Protein AF-A0A257PTZ0-F1 (afdb_monomer)

Radius of gyration: 20.2 Å; Cα contacts (8 Å, |Δi|>4): 414; chains: 1; bounding box: 53×40×57 Å

Mean predicted aligned error: 13.13 Å

Structure (mmCIF, N/CA/C/O backbone):
data_AF-A0A257PTZ0-F1
#
_entry.id   AF-A0A257PTZ0-F1
#
loop_
_atom_site.group_PDB
_atom_site.id
_atom_site.type_symbol
_atom_site.label_atom_id
_atom_site.label_alt_id
_atom_site.label_comp_id
_atom_site.label_asym_id
_atom_site.label_entity_id
_atom_site.label_seq_id
_atom_site.pdbx_PDB_ins_code
_atom_site.Cartn_x
_atom_site.Cartn_y
_atom_site.Cartn_z
_atom_site.occupancy
_atom_site.B_iso_or_equiv
_atom_site.auth_seq_id
_atom_site.auth_comp_id
_atom_site.auth_asym_id
_atom_site.auth_atom_id
_atom_site.pdbx_PDB_model_num
ATOM 1 N N . GLY A 1 1 ? 3.080 -4.244 -24.353 1.00 56.38 1 GLY A N 1
ATOM 2 C CA . GLY A 1 1 ? 2.871 -5.698 -24.355 1.00 56.38 1 GLY A CA 1
ATOM 3 C C . GLY A 1 1 ? 3.470 -6.258 -23.089 1.00 56.38 1 GLY A C 1
ATOM 4 O O . GLY A 1 1 ? 4.235 -5.559 -22.439 1.00 56.38 1 GLY A O 1
ATOM 5 N N . ILE A 1 2 ? 3.108 -7.482 -22.739 1.00 71.19 2 ILE A N 1
ATOM 6 C CA . ILE A 1 2 ? 3.346 -8.141 -21.440 1.00 71.19 2 ILE A CA 1
ATOM 7 C C . ILE A 1 2 ? 4.807 -8.573 -21.170 1.00 71.19 2 ILE A C 1
ATOM 9 O O . ILE A 1 2 ? 5.080 -9.379 -20.286 1.00 71.19 2 ILE A O 1
ATOM 13 N N . GLY A 1 3 ? 5.770 -7.994 -21.896 1.00 74.75 3 GLY A N 1
ATOM 14 C CA . GLY A 1 3 ? 7.202 -8.112 -21.617 1.00 74.75 3 GLY A CA 1
ATOM 15 C C . GLY A 1 3 ? 7.722 -9.553 -21.583 1.00 74.75 3 GLY A C 1
ATOM 16 O O . GLY A 1 3 ? 7.492 -10.320 -22.513 1.00 74.75 3 GLY A O 1
ATOM 17 N N . LYS A 1 4 ? 8.467 -9.885 -20.519 1.00 79.88 4 LYS A N 1
ATOM 18 C CA . LYS A 1 4 ? 9.155 -11.175 -20.318 1.00 79.88 4 LYS A CA 1
ATOM 19 C C . LYS A 1 4 ? 8.322 -12.228 -19.575 1.00 79.88 4 LYS A C 1
ATOM 21 O O . LYS A 1 4 ? 8.867 -13.270 -19.229 1.00 79.88 4 LYS A O 1
ATOM 26 N N . TYR A 1 5 ? 7.050 -11.960 -19.289 1.00 85.06 5 TYR A N 1
ATOM 27 C CA . TYR A 1 5 ? 6.219 -12.914 -18.560 1.00 85.06 5 TYR A CA 1
ATOM 28 C C . TYR A 1 5 ? 6.043 -14.222 -19.354 1.00 85.06 5 TYR A C 1
ATOM 30 O O . TYR A 1 5 ? 5.733 -14.203 -20.555 1.00 85.06 5 TYR A O 1
ATOM 38 N N . SER A 1 6 ? 6.226 -15.357 -18.677 1.00 89.81 6 SER A N 1
ATOM 39 C CA . SER A 1 6 ? 5.845 -16.669 -19.202 1.00 89.81 6 SER A CA 1
ATOM 40 C C . SER A 1 6 ? 4.328 -16.858 -19.152 1.00 89.81 6 SER A C 1
ATOM 42 O O . SER A 1 6 ? 3.617 -16.173 -18.415 1.00 89.81 6 SER A O 1
ATOM 44 N N . ASP A 1 7 ? 3.824 -17.810 -19.929 1.00 91.62 7 ASP A N 1
ATOM 45 C CA . ASP A 1 7 ? 2.391 -18.107 -19.987 1.00 91.62 7 ASP A CA 1
ATOM 46 C C . ASP A 1 7 ? 1.881 -18.582 -18.619 1.00 91.62 7 ASP A C 1
ATOM 48 O O . ASP A 1 7 ? 0.844 -18.123 -18.148 1.00 91.62 7 ASP A O 1
ATOM 52 N N . GLN A 1 8 ? 2.673 -19.409 -17.928 1.00 91.31 8 GLN A N 1
ATOM 53 C CA . GLN A 1 8 ? 2.381 -19.860 -16.567 1.00 91.31 8 GLN A CA 1
ATOM 54 C C . GLN A 1 8 ? 2.387 -18.702 -15.559 1.00 91.31 8 GLN A C 1
ATOM 56 O O . GLN A 1 8 ? 1.516 -18.639 -14.697 1.00 91.31 8 GLN A O 1
ATOM 61 N N . GLN A 1 9 ? 3.331 -17.764 -15.680 1.00 89.19 9 GLN A N 1
ATOM 62 C CA . GLN A 1 9 ? 3.385 -16.578 -14.821 1.00 89.19 9 GLN A CA 1
ATOM 63 C C . GLN A 1 9 ? 2.154 -15.683 -15.003 1.00 89.19 9 GLN A C 1
ATOM 65 O O . GLN A 1 9 ? 1.623 -15.167 -14.023 1.00 89.19 9 GLN A O 1
ATOM 70 N N . LEU A 1 10 ? 1.669 -15.520 -16.236 1.00 90.94 10 LEU A N 1
ATOM 71 C CA . LEU A 1 10 ? 0.449 -14.752 -16.513 1.00 90.94 10 LEU A CA 1
ATOM 72 C C . LEU A 1 10 ? -0.793 -15.473 -16.018 1.00 90.94 10 LEU A C 1
ATOM 74 O O . LEU A 1 10 ? -1.647 -14.842 -15.406 1.00 90.94 10 LEU A O 1
ATOM 78 N N . PHE A 1 11 ? -0.878 -16.781 -16.255 1.00 93.69 11 PHE A N 1
ATOM 79 C CA . PHE A 1 11 ? -1.969 -17.602 -15.749 1.00 93.69 11 PHE A CA 1
ATOM 80 C C . PHE A 1 11 ? -2.071 -17.479 -14.225 1.00 93.69 11 PHE A C 1
ATOM 82 O O . PHE A 1 11 ? -3.133 -17.149 -13.697 1.00 93.69 11 PHE A O 1
ATOM 89 N N . GLN A 1 12 ? -0.947 -17.649 -13.522 1.00 89.12 12 GLN A N 1
ATOM 90 C CA . GLN A 1 12 ? -0.893 -17.517 -12.071 1.00 89.12 12 GLN A CA 1
ATOM 91 C C . GLN A 1 12 ? -1.279 -16.102 -11.630 1.00 89.12 12 GLN A C 1
ATOM 93 O O . GLN A 1 12 ? -2.164 -15.957 -10.792 1.00 89.12 12 GLN A O 1
ATOM 98 N N . PHE A 1 13 ? -0.718 -15.064 -12.258 1.00 89.56 13 PHE A N 1
ATOM 99 C CA . PHE A 1 13 ? -1.058 -13.676 -11.949 1.00 89.56 13 PHE A CA 1
ATOM 100 C C . PHE A 1 13 ? -2.556 -13.392 -12.088 1.00 89.56 13 PHE A C 1
ATOM 102 O O . PHE A 1 13 ? -3.143 -12.787 -11.201 1.00 89.56 13 PHE A O 1
ATOM 109 N N . LEU A 1 14 ? -3.195 -13.839 -13.171 1.00 92.44 14 LEU A N 1
ATOM 110 C CA . LEU A 1 14 ? -4.619 -13.591 -13.414 1.00 92.44 14 LEU A CA 1
ATOM 111 C C . LEU A 1 14 ? -5.528 -14.371 -12.450 1.00 92.44 14 LEU A C 1
ATOM 113 O O . LEU A 1 14 ? -6.615 -13.891 -12.133 1.00 92.44 14 LEU A O 1
ATOM 117 N N . LYS A 1 15 ? -5.092 -15.540 -11.960 1.00 89.50 15 LYS A N 1
ATOM 118 C CA . LYS A 1 15 ? -5.843 -16.350 -10.984 1.00 89.50 15 LYS A CA 1
ATOM 119 C C . LYS A 1 15 ? -5.647 -15.889 -9.542 1.00 89.50 15 LYS A C 1
ATOM 121 O O . LYS A 1 15 ? -6.574 -16.013 -8.745 1.00 89.50 15 LYS A O 1
ATOM 126 N N . THR A 1 16 ? -4.457 -15.408 -9.185 1.00 80.19 16 THR A N 1
ATOM 127 C CA . THR A 1 16 ? -4.072 -15.210 -7.775 1.00 80.19 16 THR A CA 1
ATOM 128 C C . THR A 1 16 ? -3.649 -13.789 -7.430 1.00 80.19 16 THR A C 1
ATOM 130 O O . THR A 1 16 ? -3.568 -13.461 -6.252 1.00 80.19 16 THR A O 1
ATOM 133 N N . GLY A 1 17 ? -3.365 -12.946 -8.423 1.00 79.06 17 GLY A N 1
ATOM 134 C CA . GLY A 1 17 ? -2.725 -11.650 -8.210 1.00 79.06 17 GLY A CA 1
ATOM 135 C C . GLY A 1 17 ? -1.208 -11.726 -8.105 1.00 79.06 17 GLY A C 1
ATOM 136 O O . GLY A 1 17 ? -0.564 -10.686 -8.081 1.00 79.06 17 GLY A O 1
ATOM 137 N N . VAL A 1 18 ? -0.605 -12.918 -8.107 1.00 82.31 18 VAL A N 1
ATOM 138 C CA . VAL A 1 18 ? 0.827 -13.093 -7.836 1.00 82.31 18 VAL A CA 1
ATOM 139 C C . VAL A 1 18 ? 1.524 -13.787 -8.995 1.00 82.31 18 VAL A C 1
ATOM 141 O O . VAL A 1 18 ? 1.126 -14.868 -9.419 1.00 82.31 18 VAL A O 1
ATOM 144 N N . SER A 1 19 ? 2.624 -13.197 -9.467 1.00 84.81 19 SER A N 1
ATOM 145 C CA . SER A 1 19 ? 3.553 -13.845 -10.392 1.00 84.81 19 SER A CA 1
ATOM 146 C C . SER A 1 19 ? 4.934 -13.982 -9.748 1.00 84.81 19 SER A C 1
ATOM 148 O O . SER A 1 19 ? 5.623 -12.966 -9.576 1.00 84.81 19 SER A O 1
ATOM 150 N N . PRO A 1 20 ? 5.396 -15.214 -9.462 1.00 74.25 20 PRO A N 1
ATOM 151 C CA . PRO A 1 20 ? 6.708 -15.465 -8.880 1.00 74.25 20 PRO A CA 1
ATOM 152 C C . PRO A 1 20 ? 7.831 -14.760 -9.646 1.00 74.25 20 PRO A C 1
ATOM 154 O O . PRO A 1 20 ? 7.954 -14.894 -10.867 1.00 74.25 20 PRO A O 1
ATOM 157 N N . GLY A 1 21 ? 8.629 -13.980 -8.913 1.00 69.75 21 GLY A N 1
ATOM 158 C CA . GLY A 1 21 ? 9.784 -13.250 -9.442 1.00 69.75 21 GLY A CA 1
ATOM 159 C C . GLY A 1 21 ? 9.464 -12.054 -10.346 1.00 69.75 21 GLY A C 1
ATOM 160 O O . GLY A 1 21 ? 10.401 -11.425 -10.828 1.00 69.75 21 GLY A O 1
ATOM 161 N N . MET A 1 22 ? 8.188 -11.721 -10.576 1.00 74.94 22 MET A N 1
ATOM 162 C CA . MET A 1 22 ? 7.806 -10.647 -11.504 1.00 74.94 22 MET A CA 1
ATOM 163 C C . MET A 1 22 ? 7.063 -9.496 -10.827 1.00 74.94 22 MET A C 1
ATOM 165 O O . MET A 1 22 ? 7.437 -8.337 -11.016 1.00 74.94 22 MET A O 1
ATOM 169 N N . GLY A 1 23 ? 6.006 -9.794 -10.066 1.00 74.75 23 GLY A N 1
ATOM 170 C CA . GLY A 1 23 ? 5.170 -8.762 -9.459 1.00 74.75 23 GLY A CA 1
ATOM 171 C C . GLY A 1 23 ? 3.852 -9.280 -8.896 1.00 74.75 23 GLY A C 1
AT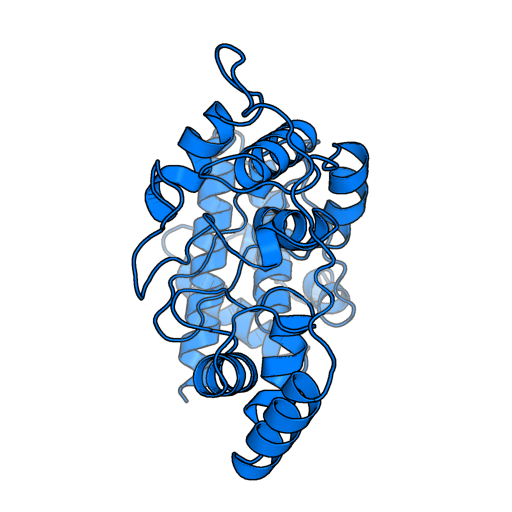OM 172 O O . GLY A 1 23 ? 3.504 -10.452 -9.046 1.00 74.75 23 GLY A O 1
ATOM 173 N N . VAL A 1 24 ? 3.137 -8.365 -8.245 1.00 80.56 24 VAL A N 1
ATOM 174 C CA . VAL A 1 24 ? 1.853 -8.605 -7.583 1.00 80.56 24 VAL A CA 1
ATOM 175 C C . VAL A 1 24 ? 0.831 -7.566 -8.020 1.00 80.56 24 VAL A C 1
ATOM 177 O O . VAL A 1 24 ? 1.190 -6.434 -8.352 1.00 80.56 24 VAL A O 1
ATOM 180 N N . ALA A 1 25 ? -0.438 -7.947 -8.042 1.00 74.44 25 ALA A N 1
ATOM 181 C CA . ALA A 1 25 ? -1.532 -7.046 -8.327 1.00 74.44 25 ALA A CA 1
ATOM 182 C C . ALA A 1 25 ? -1.802 -6.158 -7.110 1.00 74.44 25 ALA A C 1
ATOM 184 O O . ALA A 1 25 ? -1.820 -6.620 -5.973 1.00 74.44 25 ALA A O 1
ATOM 185 N N . ALA A 1 26 ? -2.059 -4.878 -7.357 1.00 62.78 26 ALA A N 1
ATOM 186 C CA . ALA A 1 26 ? -2.429 -3.915 -6.329 1.00 62.78 26 ALA A CA 1
ATOM 187 C C . ALA A 1 26 ? -3.553 -3.003 -6.831 1.00 62.78 26 ALA A C 1
ATOM 189 O O . ALA A 1 26 ? -3.797 -2.895 -8.039 1.00 62.78 26 ALA A O 1
ATOM 190 N N . GLY A 1 27 ? -4.242 -2.339 -5.900 1.00 62.41 27 GLY A N 1
ATOM 191 C CA . GLY A 1 27 ? -5.307 -1.388 -6.218 1.00 62.41 27 GLY A CA 1
ATOM 192 C C . GLY A 1 27 ? -6.399 -1.994 -7.121 1.00 62.41 27 GLY A C 1
ATOM 193 O O . GLY A 1 27 ? -6.777 -3.148 -6.919 1.00 62.41 27 GLY A O 1
ATOM 194 N N . PRO A 1 28 ? -6.888 -1.268 -8.149 1.00 63.62 28 PRO A N 1
ATOM 195 C CA . PRO A 1 28 ? -7.978 -1.742 -9.012 1.00 63.62 28 PRO A CA 1
ATOM 196 C C . PRO A 1 28 ? -7.703 -3.075 -9.723 1.00 63.62 28 PRO A C 1
ATOM 198 O O . PRO A 1 28 ? -8.637 -3.805 -10.055 1.00 63.62 28 PRO A O 1
ATOM 201 N N . MET A 1 29 ? -6.432 -3.417 -9.967 1.00 76.69 29 MET A N 1
ATOM 202 C CA . MET A 1 29 ? -6.082 -4.701 -10.579 1.00 76.69 29 MET A CA 1
ATOM 203 C C . MET A 1 29 ? -6.285 -5.857 -9.596 1.00 76.69 29 MET A C 1
ATOM 205 O O . MET A 1 29 ? -6.808 -6.897 -9.987 1.00 76.69 29 MET A O 1
ATOM 209 N N . ALA A 1 30 ? -5.935 -5.668 -8.318 1.00 64.31 30 ALA A N 1
ATOM 210 C CA . ALA A 1 30 ? -6.221 -6.658 -7.281 1.00 64.31 30 ALA A CA 1
ATOM 211 C C . ALA A 1 30 ? -7.736 -6.881 -7.142 1.00 64.31 30 ALA A C 1
ATOM 213 O O . ALA A 1 30 ? -8.184 -8.023 -7.084 1.00 64.31 30 ALA A O 1
ATOM 214 N N . GLU A 1 31 ? -8.534 -5.808 -7.203 1.00 54.53 31 GLU A N 1
ATOM 215 C CA . GLU A 1 31 ? -10.001 -5.905 -7.197 1.00 54.53 31 GLU A CA 1
ATOM 216 C C . GLU A 1 31 ? -10.535 -6.656 -8.418 1.00 54.53 31 GLU A C 1
ATOM 218 O O . GLU A 1 31 ? -11.357 -7.554 -8.287 1.00 54.53 31 GLU A O 1
ATOM 223 N N . THR A 1 32 ? -10.033 -6.334 -9.611 1.00 70.06 32 THR A N 1
ATOM 224 C CA . THR A 1 32 ? -10.444 -7.001 -10.855 1.00 70.06 32 THR A CA 1
ATOM 225 C C . THR A 1 32 ? -10.146 -8.501 -10.805 1.00 70.06 32 THR A C 1
ATOM 227 O O . THR A 1 32 ? -10.945 -9.315 -11.274 1.00 70.06 32 THR A O 1
ATOM 230 N N . ILE A 1 33 ? -9.016 -8.887 -10.209 1.00 71.75 33 ILE A N 1
ATOM 231 C CA . ILE A 1 33 ? -8.667 -10.296 -10.020 1.00 71.75 33 ILE A CA 1
ATOM 232 C C . ILE A 1 33 ? -9.590 -10.948 -9.000 1.00 71.75 33 ILE A C 1
ATOM 234 O O . ILE A 1 33 ? -10.145 -12.005 -9.288 1.00 71.75 33 ILE A O 1
ATOM 238 N N . HIS A 1 34 ? -9.796 -10.313 -7.848 1.00 66.50 34 HIS A N 1
ATOM 239 C CA . HIS A 1 34 ? -10.638 -10.834 -6.778 1.00 66.50 34 HIS A CA 1
ATOM 240 C C . HIS A 1 34 ? -12.107 -11.002 -7.200 1.00 66.50 34 HIS A C 1
ATOM 242 O O . HIS A 1 34 ? -12.721 -12.054 -7.000 1.00 66.50 34 HIS A O 1
ATOM 248 N N . ASP A 1 35 ? -12.679 -9.964 -7.802 1.00 65.25 35 ASP A N 1
ATOM 249 C CA . ASP A 1 35 ? -14.113 -9.878 -8.054 1.00 65.25 35 ASP A CA 1
ATOM 250 C C . ASP A 1 35 ? -14.518 -10.572 -9.362 1.00 65.25 35 ASP A C 1
ATOM 252 O O . ASP A 1 35 ? -15.676 -10.986 -9.479 1.00 65.25 35 ASP A O 1
ATOM 256 N N . SER A 1 36 ? -13.575 -10.764 -10.297 1.00 83.19 36 SER A N 1
ATOM 257 C CA . SER A 1 36 ? -13.820 -11.329 -11.631 1.00 83.19 36 SER A CA 1
ATOM 258 C C . SER A 1 36 ? -12.843 -12.450 -12.013 1.00 83.19 36 SER A C 1
ATOM 260 O O . SER A 1 36 ? -13.232 -13.617 -12.005 1.00 83.19 36 SER A O 1
ATOM 262 N N . LEU A 1 37 ? -11.576 -12.137 -12.320 1.00 89.00 37 LEU A N 1
ATOM 263 C CA . LEU A 1 37 ? -10.695 -13.061 -13.060 1.00 89.00 37 LEU A CA 1
ATOM 264 C C . LEU A 1 37 ? -10.433 -14.382 -12.322 1.00 89.00 37 LEU A C 1
ATOM 266 O O . LEU A 1 37 ? -10.463 -15.443 -12.943 1.00 89.00 37 LEU A O 1
ATOM 270 N N . LYS A 1 38 ? -10.271 -14.365 -10.992 1.00 82.81 38 LYS A N 1
ATOM 271 C CA . LYS A 1 38 ? -10.046 -15.596 -10.210 1.00 82.81 38 LYS A CA 1
ATOM 272 C C . LYS A 1 38 ? -11.210 -16.591 -10.276 1.00 82.81 38 LYS A C 1
ATOM 274 O O . LYS A 1 38 ? -11.016 -17.762 -9.960 1.00 82.81 38 LYS A O 1
ATOM 279 N N . LYS A 1 39 ? -12.411 -16.126 -10.643 1.00 85.81 39 LYS A N 1
ATOM 280 C CA . LYS A 1 39 ? -13.646 -16.923 -10.726 1.00 85.81 39 LYS A CA 1
ATOM 281 C C . LYS A 1 39 ? -13.850 -17.553 -12.108 1.00 85.81 39 LYS A C 1
ATOM 283 O O . LYS A 1 39 ? -14.767 -18.352 -12.266 1.00 85.81 39 LYS A O 1
ATOM 288 N N . MET A 1 40 ? -13.032 -17.188 -13.098 1.00 94.06 40 MET A N 1
ATOM 289 C CA . MET A 1 40 ? -13.094 -17.763 -14.442 1.00 94.06 40 MET A CA 1
ATOM 290 C C . MET A 1 40 ? -12.518 -19.184 -14.463 1.00 94.06 40 MET A C 1
ATOM 292 O O . MET A 1 40 ? -11.708 -19.565 -13.602 1.00 94.06 40 MET A O 1
ATOM 296 N N . THR A 1 41 ? -12.937 -19.959 -15.466 1.00 97.06 41 THR A N 1
ATOM 297 C CA . THR A 1 41 ? -12.385 -21.294 -15.712 1.00 97.06 41 THR A CA 1
ATOM 298 C C . THR A 1 41 ? -10.923 -21.198 -16.146 1.00 97.06 41 THR A C 1
ATOM 300 O O . THR A 1 41 ? -10.460 -20.152 -16.609 1.00 97.06 41 THR A O 1
ATOM 303 N N . ASP A 1 42 ? -10.176 -22.286 -15.986 1.00 95.69 42 ASP A N 1
ATOM 304 C CA . ASP A 1 42 ? -8.772 -22.307 -16.397 1.00 95.69 42 ASP A CA 1
ATOM 305 C C . ASP A 1 42 ? -8.637 -22.133 -17.919 1.00 95.69 42 ASP A C 1
ATOM 307 O O . ASP A 1 42 ? -7.752 -21.405 -18.368 1.00 95.69 42 ASP A O 1
ATOM 311 N N . ASP A 1 43 ? -9.570 -22.689 -18.700 1.00 96.81 43 ASP A N 1
ATOM 312 C CA . ASP A 1 43 ? -9.628 -22.520 -20.157 1.00 96.81 43 ASP A CA 1
ATOM 313 C C . ASP A 1 43 ? -9.808 -21.046 -20.556 1.00 96.81 43 ASP A C 1
ATOM 315 O O . ASP A 1 43 ? -9.101 -20.549 -21.438 1.00 96.81 43 ASP A O 1
ATOM 319 N N . ASP A 1 44 ? -10.685 -20.311 -19.865 1.00 97.31 44 ASP A N 1
ATOM 320 C CA . ASP A 1 44 ? -10.887 -18.879 -20.110 1.00 97.31 44 ASP A CA 1
ATOM 321 C C . ASP A 1 44 ? -9.630 -18.061 -19.781 1.00 97.31 44 ASP A C 1
ATOM 323 O O . ASP A 1 44 ? -9.239 -17.172 -20.544 1.00 97.31 44 ASP A O 1
ATOM 327 N N . ILE A 1 45 ? -8.953 -18.363 -18.665 1.00 96.94 45 ILE A N 1
ATOM 328 C CA . ILE A 1 45 ? -7.696 -17.684 -18.322 1.00 96.94 45 ILE A CA 1
ATOM 329 C C . ILE A 1 45 ? -6.610 -18.015 -19.346 1.00 96.94 45 ILE A C 1
ATOM 331 O O . ILE A 1 45 ? -5.893 -17.108 -19.773 1.00 96.94 45 ILE A O 1
ATOM 335 N N . HIS A 1 46 ? -6.503 -19.263 -19.805 1.00 96.19 46 HIS A N 1
ATOM 336 C CA . HIS A 1 46 ? -5.579 -19.632 -20.878 1.00 96.19 46 HIS A CA 1
ATOM 337 C C . HIS A 1 46 ? -5.876 -18.885 -22.185 1.00 96.19 46 HIS A C 1
ATOM 339 O O . HIS A 1 46 ? -4.940 -18.415 -22.839 1.00 96.19 46 HIS A O 1
ATOM 345 N N . ALA A 1 47 ? -7.149 -18.685 -22.534 1.00 96.31 47 ALA A N 1
ATOM 346 C CA . ALA A 1 47 ? -7.538 -17.881 -23.691 1.00 96.31 47 ALA A CA 1
ATOM 347 C C . ALA A 1 47 ? -7.126 -16.404 -23.538 1.00 96.31 47 ALA A C 1
ATOM 349 O O . ALA A 1 47 ? -6.585 -15.808 -24.475 1.00 96.31 47 ALA A O 1
ATOM 350 N N . ILE A 1 48 ? -7.299 -15.817 -22.348 1.00 94.94 48 ILE A N 1
ATOM 351 C CA . ILE A 1 48 ? -6.831 -14.452 -22.047 1.00 94.94 48 ILE A CA 1
ATOM 352 C C . ILE A 1 48 ? -5.303 -14.368 -22.145 1.00 94.94 48 ILE A C 1
ATOM 354 O O . ILE A 1 48 ? -4.783 -13.428 -22.750 1.00 94.94 48 ILE A O 1
ATOM 358 N N . VAL A 1 49 ? -4.568 -15.343 -21.599 1.00 93.81 49 VAL A N 1
ATOM 359 C CA . VAL A 1 49 ? -3.100 -15.411 -21.710 1.00 93.81 49 VAL A CA 1
ATOM 360 C C . VAL A 1 49 ? -2.679 -15.443 -23.179 1.00 93.81 49 VAL A C 1
ATOM 362 O O . VAL A 1 49 ? -1.823 -14.651 -23.580 1.00 93.81 49 VAL A O 1
ATOM 365 N N . ALA A 1 50 ? -3.315 -16.283 -23.999 1.00 92.56 50 ALA A N 1
ATOM 366 C CA . ALA A 1 50 ? -3.039 -16.365 -25.431 1.00 92.56 50 ALA A CA 1
ATOM 367 C C . ALA A 1 50 ? -3.268 -15.017 -26.140 1.00 92.56 50 ALA A C 1
ATOM 369 O O . ALA A 1 50 ? -2.413 -14.573 -26.909 1.00 92.56 50 ALA A O 1
ATOM 370 N N . TYR A 1 51 ? -4.361 -14.315 -25.825 1.00 92.06 51 TYR A N 1
ATOM 371 C CA . TYR A 1 51 ? -4.648 -12.980 -26.366 1.00 92.06 51 TYR A CA 1
ATOM 372 C C . TYR A 1 51 ? -3.631 -11.912 -25.917 1.00 92.06 51 TYR A C 1
ATOM 374 O O . TYR A 1 51 ? -3.163 -11.083 -26.707 1.00 92.06 51 TYR A O 1
ATOM 382 N N . LEU A 1 52 ? -3.226 -11.924 -24.644 1.00 89.69 52 LEU A N 1
ATOM 383 C CA . LEU A 1 52 ? -2.193 -11.010 -24.151 1.00 89.69 52 LEU A CA 1
ATOM 384 C C . LEU A 1 52 ? -0.853 -11.256 -24.858 1.00 89.69 52 LEU A C 1
ATOM 386 O O . LEU A 1 52 ? -0.146 -10.295 -25.175 1.00 89.69 52 LEU A O 1
ATOM 390 N N . LYS A 1 53 ? -0.520 -12.523 -25.147 1.00 86.44 53 LYS A N 1
ATOM 391 C CA . LYS A 1 53 ? 0.698 -12.933 -25.869 1.00 86.44 53 LYS A CA 1
ATOM 392 C C . LYS A 1 53 ? 0.643 -12.618 -27.359 1.00 86.44 53 LYS A C 1
ATOM 394 O O . LYS A 1 53 ? 1.688 -12.327 -27.936 1.00 86.44 53 LYS A O 1
ATOM 399 N N . SER A 1 54 ? -0.542 -12.611 -27.971 1.00 87.88 54 SER A N 1
ATOM 400 C CA . SER A 1 54 ? -0.702 -12.202 -29.372 1.00 87.88 54 SER A CA 1
ATOM 401 C C . SER A 1 54 ? -0.522 -10.697 -29.572 1.00 87.88 54 SER A C 1
ATOM 403 O O . SER A 1 54 ? -0.288 -10.243 -30.690 1.00 87.88 54 SER A O 1
ATOM 405 N N . THR A 1 55 ? -0.607 -9.901 -28.501 1.00 81.31 55 THR A N 1
ATOM 406 C CA . THR A 1 55 ? -0.318 -8.468 -28.566 1.00 81.31 55 THR A CA 1
ATOM 407 C C . THR A 1 55 ? 1.196 -8.251 -28.632 1.00 81.31 55 THR A C 1
ATOM 409 O O . THR A 1 55 ? 1.899 -8.631 -27.690 1.00 81.31 55 THR A O 1
ATOM 412 N N . PRO A 1 56 ? 1.729 -7.568 -29.669 1.00 72.31 56 PRO A N 1
ATOM 413 C CA . PRO A 1 56 ? 3.156 -7.307 -29.772 1.00 72.31 56 PRO A CA 1
ATOM 414 C C . PRO A 1 56 ? 3.699 -6.691 -28.485 1.00 72.31 56 PRO A C 1
ATOM 416 O O . PRO A 1 56 ? 3.114 -5.761 -27.901 1.00 72.31 56 PRO A O 1
ATOM 419 N N . ALA A 1 57 ? 4.844 -7.196 -28.034 1.00 63.28 57 ALA A N 1
ATOM 420 C CA . ALA A 1 57 ? 5.564 -6.597 -26.931 1.00 63.28 57 ALA A CA 1
ATOM 421 C C . ALA A 1 57 ? 5.917 -5.150 -27.304 1.00 63.28 57 ALA A C 1
ATOM 423 O O . ALA A 1 57 ? 6.909 -4.885 -27.972 1.00 63.28 57 ALA A O 1
ATOM 424 N N . LYS A 1 58 ? 5.098 -4.178 -26.877 1.00 57.16 58 LYS A N 1
ATOM 425 C CA . LYS A 1 58 ? 5.553 -2.787 -26.819 1.00 57.16 58 LYS A CA 1
ATOM 426 C C . LYS A 1 58 ? 6.751 -2.768 -25.877 1.00 57.16 58 LYS A C 1
ATOM 428 O O . LYS A 1 58 ? 6.558 -2.812 -24.665 1.00 57.16 58 LYS A O 1
ATOM 433 N N . SER A 1 59 ? 7.954 -2.697 -26.437 1.00 52.56 59 SER A N 1
ATOM 434 C CA . SER A 1 59 ? 9.155 -2.258 -25.734 1.00 52.56 59 SER A CA 1
ATOM 435 C C . SER A 1 59 ? 8.993 -0.768 -25.433 1.00 52.56 59 SER A C 1
ATOM 437 O O . SER A 1 59 ? 9.680 0.074 -25.997 1.00 52.56 59 SER A O 1
ATOM 439 N N . SER A 1 60 ? 8.013 -0.408 -24.601 1.00 47.78 60 SER A N 1
ATOM 440 C CA . SER A 1 60 ? 7.741 0.989 -24.245 1.00 47.78 60 SER A CA 1
ATOM 441 C C . SER A 1 60 ? 8.805 1.570 -23.322 1.00 47.78 60 SER A C 1
ATOM 443 O O . SER A 1 60 ? 8.699 2.727 -22.931 1.00 47.78 60 SER A O 1
ATOM 445 N N . TYR A 1 61 ? 9.822 0.782 -22.983 1.00 44.19 61 TYR A N 1
ATOM 446 C CA . TYR A 1 61 ? 10.974 1.258 -22.261 1.00 44.19 61 TYR A CA 1
ATOM 447 C C . TYR A 1 61 ? 12.260 0.806 -22.952 1.00 44.19 61 TYR A C 1
ATOM 449 O O . TYR A 1 61 ? 12.754 -0.297 -22.737 1.00 44.19 61 TYR A O 1
ATOM 457 N N . GLN A 1 62 ? 12.777 1.673 -23.821 1.00 38.78 62 GLN A N 1
ATOM 458 C CA . GLN A 1 62 ? 14.190 1.657 -24.166 1.00 38.78 62 GLN A CA 1
ATOM 459 C C . GLN A 1 62 ? 14.905 2.442 -23.064 1.00 38.78 62 GLN A C 1
ATOM 461 O O . GLN A 1 62 ? 14.559 3.608 -22.858 1.00 38.78 62 GLN A O 1
ATOM 466 N N . PRO A 1 63 ? 15.846 1.835 -22.323 1.00 41.53 63 PRO A N 1
ATOM 467 C CA . PRO A 1 63 ? 16.629 2.568 -21.350 1.00 41.53 63 PRO A CA 1
ATOM 468 C C . PRO A 1 63 ? 17.411 3.658 -22.070 1.00 41.53 63 PRO A C 1
ATOM 470 O O . PRO A 1 63 ? 18.426 3.382 -22.699 1.00 41.53 63 PRO A O 1
ATOM 473 N N . THR A 1 64 ? 16.960 4.906 -21.968 1.00 39.00 64 THR A N 1
ATOM 474 C CA . THR A 1 64 ? 17.855 6.029 -22.225 1.00 39.00 64 THR A CA 1
ATOM 475 C C . THR A 1 64 ? 18.957 5.926 -21.188 1.00 39.00 64 THR A C 1
ATOM 477 O O . THR A 1 64 ? 18.659 5.888 -19.990 1.00 39.00 64 THR A O 1
ATOM 480 N N . GLU A 1 65 ? 20.207 5.824 -21.632 1.00 34.25 65 GLU A N 1
ATOM 481 C CA . GLU A 1 65 ? 21.339 5.920 -20.726 1.00 34.25 65 GLU A CA 1
ATOM 482 C C . GLU A 1 65 ? 21.262 7.258 -19.999 1.00 34.25 65 GLU A C 1
ATOM 484 O O . GLU A 1 65 ? 21.473 8.332 -20.557 1.00 34.25 65 GLU A O 1
ATOM 489 N N . ARG A 1 66 ? 20.886 7.180 -18.731 1.00 47.38 66 ARG A N 1
ATOM 490 C CA . ARG A 1 66 ? 21.153 8.204 -17.745 1.00 47.38 66 ARG A CA 1
ATOM 491 C C . ARG A 1 66 ? 21.884 7.506 -16.625 1.00 47.38 66 ARG A C 1
ATOM 493 O O . ARG A 1 66 ? 21.549 6.379 -16.251 1.00 47.38 66 ARG A O 1
ATOM 500 N N . THR A 1 67 ? 22.936 8.167 -16.179 1.00 39.09 67 THR A N 1
ATOM 501 C CA . THR A 1 67 ? 23.795 7.736 -15.090 1.00 39.09 67 THR A CA 1
ATOM 502 C C . THR A 1 67 ? 22.942 7.353 -13.889 1.00 39.09 67 THR A C 1
ATOM 504 O O . THR A 1 67 ? 21.979 8.053 -13.570 1.00 39.09 67 THR A O 1
ATOM 507 N N . ALA A 1 68 ? 23.306 6.252 -13.225 1.00 43.91 68 ALA A N 1
ATOM 508 C CA . ALA A 1 68 ? 22.805 5.939 -11.893 1.00 43.91 68 ALA A CA 1
ATOM 509 C C . ALA A 1 68 ? 22.857 7.204 -11.021 1.00 43.91 68 ALA A C 1
ATOM 511 O O . ALA A 1 68 ? 23.720 8.059 -11.226 1.00 43.91 68 ALA A O 1
ATOM 512 N N . TYR A 1 69 ? 21.938 7.355 -10.069 1.00 41.75 69 TYR A N 1
ATOM 513 C CA . TYR A 1 69 ? 21.978 8.490 -9.153 1.00 41.75 69 TYR A CA 1
ATOM 514 C C . TYR A 1 69 ? 23.228 8.359 -8.264 1.00 41.75 69 TYR A C 1
ATOM 516 O O . TYR A 1 69 ? 23.207 7.690 -7.236 1.00 41.75 69 TYR A O 1
ATOM 524 N N . THR A 1 70 ? 24.347 8.939 -8.704 1.00 46.28 70 THR A N 1
ATOM 525 C CA . THR A 1 70 ? 25.673 8.849 -8.068 1.00 46.28 70 THR A CA 1
ATOM 526 C C . THR A 1 70 ? 25.936 9.986 -7.082 1.00 46.28 70 THR A C 1
ATOM 528 O O . THR A 1 70 ? 27.065 10.155 -6.627 1.00 46.28 70 THR A O 1
ATOM 531 N N . GLY A 1 71 ? 24.921 10.792 -6.758 1.00 51.19 71 GLY A N 1
ATOM 532 C CA . GLY A 1 71 ? 25.050 11.811 -5.723 1.00 51.19 71 GLY A CA 1
ATOM 533 C C . GLY A 1 71 ? 25.296 11.165 -4.351 1.00 51.19 71 GLY A C 1
ATOM 534 O O . GLY A 1 71 ? 24.689 10.130 -4.060 1.00 51.19 71 GLY A O 1
ATOM 535 N N . PRO A 1 72 ? 26.155 11.738 -3.491 1.00 44.66 72 PRO A N 1
ATOM 536 C CA . PRO A 1 72 ? 26.233 11.322 -2.097 1.00 44.66 72 PRO A CA 1
ATOM 537 C C . PRO A 1 72 ? 24.846 11.480 -1.455 1.00 44.66 72 PRO A C 1
ATOM 539 O O . PRO A 1 72 ? 24.284 12.568 -1.447 1.00 44.66 72 PRO A O 1
ATOM 542 N N . ASN A 1 73 ? 24.296 10.369 -0.958 1.00 58.81 73 ASN A N 1
ATOM 543 C CA . ASN A 1 73 ? 22.964 10.259 -0.353 1.00 58.81 73 ASN A CA 1
ATOM 544 C C . ASN A 1 73 ? 21.785 10.662 -1.279 1.00 58.81 73 ASN A C 1
ATOM 546 O O . ASN A 1 73 ? 21.238 11.756 -1.139 1.00 58.81 73 ASN A O 1
ATOM 550 N N . PRO A 1 74 ? 21.362 9.792 -2.223 1.00 70.19 74 PRO A N 1
ATOM 551 C CA . PRO A 1 74 ? 20.177 10.045 -3.038 1.00 70.19 74 PRO A CA 1
ATOM 552 C C . PRO A 1 74 ? 18.955 10.404 -2.194 1.00 70.19 74 PRO A C 1
ATOM 554 O O . PRO A 1 74 ? 18.665 9.716 -1.212 1.00 70.19 74 PRO A O 1
ATOM 557 N N . ALA A 1 75 ? 18.205 11.426 -2.619 1.00 79.94 75 ALA A N 1
ATOM 558 C CA . ALA A 1 75 ? 16.897 11.716 -2.043 1.00 79.94 75 ALA A CA 1
ATOM 559 C C . ALA A 1 75 ? 16.040 10.439 -2.072 1.00 79.94 75 ALA A C 1
ATOM 561 O O . ALA A 1 75 ? 15.993 9.739 -3.085 1.00 79.94 75 ALA A O 1
ATOM 562 N N . GLY A 1 76 ? 15.435 10.097 -0.932 1.00 86.06 76 GLY A N 1
ATOM 563 C CA . GLY A 1 76 ? 14.633 8.883 -0.762 1.00 86.06 76 GLY A CA 1
ATOM 564 C C . GLY A 1 76 ? 15.398 7.649 -0.277 1.00 86.06 76 GLY A C 1
ATOM 565 O O . GLY A 1 76 ? 14.757 6.699 0.170 1.00 86.06 76 GLY A O 1
ATOM 566 N N . ARG A 1 77 ? 16.741 7.645 -0.278 1.00 85.62 77 ARG A N 1
ATOM 567 C CA . ARG A 1 77 ? 17.537 6.513 0.238 1.00 85.62 77 ARG A CA 1
ATOM 568 C C . ARG A 1 77 ? 17.311 6.280 1.727 1.00 85.62 77 ARG A C 1
ATOM 570 O O . ARG A 1 77 ? 17.123 5.145 2.145 1.00 85.62 77 ARG A O 1
ATOM 577 N N . GLU A 1 78 ? 17.344 7.336 2.530 1.00 80.81 78 GLU A N 1
ATOM 578 C CA . GLU A 1 78 ? 17.118 7.228 3.975 1.00 80.81 78 GLU A CA 1
ATOM 579 C C . GLU A 1 78 ? 15.697 6.737 4.279 1.00 80.81 78 GLU A C 1
ATOM 581 O O . GLU A 1 78 ? 15.513 5.804 5.056 1.00 80.81 78 GLU A O 1
ATOM 586 N N . THR A 1 79 ? 14.697 7.274 3.577 1.00 84.25 79 THR A N 1
ATOM 587 C CA . THR A 1 79 ? 13.317 6.781 3.650 1.00 84.25 79 THR A CA 1
ATOM 588 C C . THR A 1 79 ? 13.230 5.301 3.263 1.00 84.25 79 THR A C 1
ATOM 590 O O . THR A 1 79 ? 12.572 4.531 3.953 1.00 84.25 79 THR A O 1
ATOM 593 N N . TYR A 1 80 ? 13.942 4.854 2.225 1.00 87.62 80 TYR A N 1
ATOM 594 C CA . TYR A 1 80 ? 13.986 3.434 1.872 1.00 87.62 80 TYR A CA 1
ATOM 595 C C . TYR A 1 80 ? 14.565 2.568 2.999 1.00 87.62 80 TYR A C 1
ATOM 597 O O . TYR A 1 80 ? 13.990 1.535 3.342 1.00 87.62 80 TYR A O 1
ATOM 605 N N . LEU A 1 81 ? 15.687 2.989 3.589 1.00 79.19 81 LEU A N 1
ATOM 606 C CA . LEU A 1 81 ? 16.336 2.259 4.681 1.00 79.19 81 LEU A CA 1
ATOM 607 C C . LEU A 1 81 ? 15.431 2.146 5.910 1.00 79.19 81 LEU A C 1
ATOM 609 O O . LEU A 1 81 ? 15.366 1.080 6.515 1.00 79.19 81 LEU A O 1
ATOM 613 N N . ASN A 1 82 ? 14.710 3.217 6.234 1.00 74.88 82 ASN A N 1
ATOM 614 C CA . ASN A 1 82 ? 13.881 3.281 7.433 1.00 74.88 82 ASN A CA 1
ATOM 615 C C . ASN A 1 82 ? 12.553 2.525 7.289 1.00 74.88 82 ASN A C 1
ATOM 617 O O . ASN A 1 82 ? 12.070 1.976 8.273 1.00 74.88 82 ASN A O 1
ATOM 621 N N . TYR A 1 83 ? 11.963 2.490 6.089 1.00 77.44 83 TYR A N 1
ATOM 622 C CA . TYR A 1 83 ? 10.587 2.007 5.908 1.00 77.44 83 TYR A CA 1
ATOM 623 C C . TYR A 1 83 ? 10.442 0.786 4.996 1.00 77.44 83 TYR A C 1
ATOM 625 O O . TYR A 1 83 ? 9.407 0.127 5.032 1.00 77.44 83 TYR A O 1
ATOM 633 N N . CYS A 1 84 ? 11.426 0.483 4.148 1.00 85.56 84 CYS A N 1
ATOM 634 C CA . CYS A 1 84 ? 11.266 -0.517 3.086 1.00 85.56 84 CYS A CA 1
ATOM 635 C C . CYS A 1 84 ? 12.298 -1.648 3.168 1.00 85.56 84 CYS A C 1
ATOM 637 O O . CYS A 1 84 ? 11.984 -2.800 2.863 1.00 85.56 84 CYS A O 1
ATOM 639 N N . ALA A 1 85 ? 13.532 -1.328 3.564 1.00 79.94 85 ALA A N 1
ATOM 640 C CA . ALA A 1 85 ? 14.676 -2.228 3.449 1.00 79.94 85 ALA A CA 1
ATOM 641 C C . ALA A 1 85 ? 14.583 -3.488 4.320 1.00 79.94 85 ALA A C 1
ATOM 643 O O . ALA A 1 85 ? 15.142 -4.512 3.939 1.00 79.94 85 ALA A O 1
ATOM 644 N N . SER A 1 86 ? 13.873 -3.441 5.451 1.00 77.00 86 SER A N 1
ATOM 645 C CA . SER A 1 86 ? 13.685 -4.606 6.330 1.00 77.00 86 SER A CA 1
ATOM 646 C C . SER A 1 86 ? 12.989 -5.771 5.618 1.00 77.00 86 SER A C 1
ATOM 648 O O . SER A 1 86 ? 13.323 -6.928 5.860 1.00 77.00 86 SER A O 1
ATOM 650 N N . CYS A 1 87 ? 12.066 -5.464 4.701 1.00 79.50 87 CYS A N 1
ATOM 651 C CA . CYS A 1 87 ? 11.303 -6.455 3.946 1.00 79.50 87 CYS A CA 1
ATOM 652 C C . CYS A 1 87 ? 11.856 -6.622 2.526 1.00 79.50 87 CYS A C 1
ATOM 654 O O . CYS A 1 87 ? 12.188 -7.731 2.105 1.00 79.50 87 CYS A O 1
ATOM 656 N N . HIS A 1 88 ? 12.011 -5.515 1.791 1.00 90.88 88 HIS A N 1
ATOM 657 C CA . HIS A 1 88 ? 12.435 -5.533 0.386 1.00 90.88 88 HIS A CA 1
ATOM 658 C C . HIS A 1 88 ? 13.948 -5.693 0.190 1.00 90.88 88 HIS A C 1
ATOM 660 O O . HIS A 1 88 ? 14.401 -5.801 -0.950 1.00 90.88 88 HIS A O 1
ATOM 666 N N . GLN A 1 89 ? 14.708 -5.782 1.286 1.00 85.75 89 GLN A N 1
ATOM 667 C CA . GLN A 1 89 ? 16.163 -5.928 1.323 1.00 85.75 89 GLN A CA 1
ATOM 668 C C . GLN A 1 89 ? 16.914 -4.707 0.777 1.00 85.75 89 GLN A C 1
ATOM 670 O O . GLN A 1 89 ? 16.383 -3.869 0.049 1.00 85.75 89 GLN A O 1
ATOM 675 N N . LEU A 1 90 ? 18.193 -4.578 1.126 1.00 78.50 90 LEU A N 1
ATOM 676 C CA . LEU A 1 90 ? 19.029 -3.455 0.675 1.00 78.50 90 LEU A CA 1
ATOM 677 C C . LEU A 1 90 ? 19.256 -3.449 -0.845 1.00 78.50 90 LEU A C 1
ATOM 679 O O . LEU A 1 90 ? 19.483 -2.395 -1.441 1.00 78.50 90 LEU A O 1
ATOM 683 N N . ASP A 1 91 ? 19.190 -4.622 -1.471 1.00 79.44 91 ASP A N 1
ATOM 684 C CA . ASP A 1 91 ? 19.351 -4.808 -2.911 1.00 79.44 91 ASP A CA 1
ATOM 685 C C . ASP A 1 91 ? 18.015 -4.855 -3.675 1.00 79.44 91 ASP A C 1
ATOM 687 O O . ASP A 1 91 ? 18.004 -5.128 -4.876 1.00 79.44 91 ASP A O 1
ATOM 691 N N . GLY A 1 92 ? 16.896 -4.587 -2.992 1.00 83.06 92 GLY A N 1
ATOM 692 C CA . GLY A 1 92 ? 15.569 -4.515 -3.597 1.00 83.06 92 GLY A CA 1
ATOM 693 C C . GLY A 1 92 ? 15.046 -5.849 -4.122 1.00 83.06 92 GLY A C 1
ATOM 694 O O . GLY A 1 92 ? 14.047 -5.846 -4.840 1.00 83.06 92 GLY A O 1
ATOM 695 N N . LYS A 1 93 ? 15.693 -6.983 -3.821 1.00 85.06 93 LYS A N 1
ATOM 696 C CA . LYS A 1 93 ? 15.256 -8.302 -4.308 1.00 85.06 93 LYS A CA 1
ATOM 697 C C . LYS A 1 93 ? 14.110 -8.902 -3.501 1.00 85.06 93 LYS A C 1
ATOM 699 O O . LYS A 1 93 ? 13.483 -9.850 -3.972 1.00 85.06 93 LYS A O 1
ATOM 704 N N . GLY A 1 94 ? 13.818 -8.353 -2.323 1.00 86.12 94 GLY A N 1
ATOM 705 C CA . GLY A 1 94 ? 12.848 -8.931 -1.402 1.00 86.12 94 GLY A CA 1
ATOM 706 C C . GLY A 1 94 ? 13.247 -10.330 -0.929 1.00 86.12 94 GLY A C 1
ATOM 707 O O . GLY A 1 94 ? 14.420 -10.706 -0.942 1.00 86.12 94 GLY A O 1
ATOM 708 N N . LEU A 1 95 ? 12.249 -11.095 -0.501 1.00 83.88 95 LEU A N 1
ATOM 709 C CA . LEU A 1 95 ? 12.389 -12.459 -0.004 1.00 83.88 95 LEU A CA 1
ATOM 710 C C . LEU A 1 95 ? 11.586 -13.385 -0.924 1.00 83.88 95 LEU A C 1
ATOM 712 O O . LEU A 1 95 ? 10.359 -13.274 -0.960 1.00 83.88 95 LEU A O 1
ATOM 716 N N . PRO A 1 96 ? 12.231 -14.289 -1.682 1.00 82.31 96 PRO A N 1
ATOM 717 C CA . PRO A 1 96 ? 11.527 -15.195 -2.581 1.00 82.31 96 PRO A CA 1
ATOM 718 C C . PRO A 1 96 ? 10.376 -15.928 -1.881 1.00 82.31 96 PRO A C 1
ATOM 720 O O . PRO A 1 96 ? 10.568 -16.530 -0.831 1.00 82.31 96 PRO A O 1
ATOM 723 N N . GLY A 1 97 ? 9.179 -15.853 -2.464 1.00 79.19 97 GLY A N 1
ATOM 724 C CA . GLY A 1 97 ? 7.977 -16.496 -1.927 1.00 79.19 97 GLY A CA 1
ATOM 725 C C . GLY A 1 97 ? 7.265 -15.746 -0.798 1.00 79.19 97 GLY A C 1
ATOM 726 O O . GLY A 1 97 ? 6.147 -16.126 -0.490 1.00 79.19 97 GLY A O 1
ATOM 727 N N . ALA A 1 98 ? 7.844 -14.676 -0.237 1.00 79.81 98 ALA A N 1
ATOM 728 C CA . ALA A 1 98 ? 7.249 -13.932 0.883 1.00 79.81 98 ALA A CA 1
ATOM 729 C C . ALA A 1 98 ? 7.145 -12.416 0.641 1.00 79.81 98 ALA A C 1
ATOM 731 O O . ALA A 1 98 ? 6.138 -11.806 0.985 1.00 79.81 98 ALA A O 1
ATOM 732 N N . VAL A 1 99 ? 8.160 -11.795 0.028 1.00 83.56 99 VAL A N 1
ATOM 733 C CA . VAL A 1 99 ? 8.200 -10.354 -0.268 1.00 83.56 99 VAL A CA 1
ATOM 734 C C . VAL A 1 99 ? 8.665 -10.150 -1.711 1.00 83.56 99 VAL A C 1
ATOM 736 O O . VAL A 1 99 ? 9.767 -10.582 -2.059 1.00 83.56 99 VAL A O 1
ATOM 739 N N . PRO A 1 100 ? 7.878 -9.484 -2.574 1.00 88.06 100 PRO A N 1
ATOM 740 C CA . PRO A 1 100 ? 8.228 -9.337 -3.980 1.00 88.06 100 PRO A CA 1
ATOM 741 C C . PRO A 1 100 ? 9.470 -8.457 -4.190 1.00 88.06 100 PRO A C 1
ATOM 743 O O . PRO A 1 100 ? 9.724 -7.496 -3.456 1.00 88.06 100 PRO A O 1
ATOM 746 N N . SER A 1 101 ? 10.211 -8.764 -5.259 1.00 89.69 101 SER A N 1
ATOM 747 C CA . SER A 1 101 ? 11.316 -7.930 -5.738 1.00 89.69 101 SER A CA 1
ATOM 748 C C . SER A 1 101 ? 10.800 -6.574 -6.220 1.00 89.69 101 SER A C 1
ATOM 750 O O . SER A 1 101 ? 9.808 -6.503 -6.949 1.00 89.69 101 SER A O 1
ATOM 752 N N . LEU A 1 102 ? 11.506 -5.506 -5.855 1.00 92.62 102 LEU A N 1
ATOM 753 C CA . LEU A 1 102 ? 11.404 -4.170 -6.446 1.00 92.62 102 LEU A CA 1
ATOM 754 C C . LEU A 1 102 ? 12.387 -4.004 -7.616 1.00 92.62 102 LEU A C 1
ATOM 756 O O . LEU A 1 102 ? 12.119 -3.256 -8.559 1.00 92.62 102 LEU A O 1
ATOM 760 N N . ALA A 1 103 ? 13.518 -4.710 -7.576 1.00 86.69 103 ALA A N 1
ATOM 761 C CA . ALA A 1 103 ? 14.482 -4.763 -8.668 1.00 86.69 103 ALA A CA 1
ATOM 762 C C . ALA A 1 103 ? 13.885 -5.507 -9.876 1.00 86.69 103 ALA A C 1
ATOM 764 O O . ALA A 1 103 ? 13.397 -6.633 -9.756 1.00 86.69 103 ALA A O 1
ATOM 765 N N . GLY A 1 104 ? 13.900 -4.870 -11.048 1.00 82.56 104 GLY A N 1
ATOM 766 C CA . GLY A 1 104 ? 13.380 -5.431 -12.299 1.00 82.56 104 GLY A CA 1
ATOM 767 C C . GLY A 1 104 ? 11.859 -5.613 -12.351 1.00 82.56 104 GLY A C 1
ATOM 768 O O . GLY A 1 104 ? 11.353 -6.200 -13.308 1.00 82.56 104 GLY A O 1
ATOM 769 N N . ASN A 1 105 ? 11.123 -5.118 -11.353 1.00 88.56 105 ASN A N 1
ATOM 770 C CA . ASN A 1 105 ? 9.680 -5.296 -11.255 1.00 88.56 105 ASN A CA 1
ATOM 771 C C . ASN A 1 105 ? 8.942 -4.469 -12.320 1.00 88.56 105 ASN A C 1
ATOM 773 O O . ASN A 1 105 ? 9.191 -3.274 -12.486 1.00 88.56 105 ASN A O 1
ATOM 777 N N . GLY A 1 106 ? 7.999 -5.096 -13.026 1.00 85.62 106 GLY A N 1
ATOM 778 C CA . GLY A 1 106 ? 7.261 -4.460 -14.121 1.00 85.62 106 GLY A CA 1
ATOM 779 C C . GLY A 1 106 ? 6.420 -3.249 -13.700 1.00 85.62 106 GLY A C 1
ATOM 780 O O . GLY A 1 106 ? 6.351 -2.283 -14.457 1.00 85.62 106 GLY A O 1
ATOM 781 N N . ALA A 1 107 ? 5.837 -3.264 -12.497 1.00 86.94 107 ALA A N 1
ATOM 782 C CA . ALA A 1 107 ? 5.071 -2.137 -11.956 1.00 86.94 107 ALA A CA 1
ATOM 783 C C . ALA A 1 107 ? 5.995 -0.973 -11.561 1.00 86.94 107 ALA A C 1
ATOM 785 O O . ALA A 1 107 ? 5.706 0.190 -11.838 1.00 86.94 107 ALA A O 1
ATOM 786 N N . VAL A 1 108 ? 7.170 -1.281 -11.000 1.00 91.38 108 VAL A N 1
ATOM 787 C CA . VAL A 1 108 ? 8.211 -0.274 -10.724 1.00 91.38 108 VAL A CA 1
ATOM 788 C C . VAL A 1 108 ? 8.734 0.339 -12.023 1.00 91.38 108 VAL A C 1
ATOM 790 O O . VAL A 1 108 ? 8.978 1.542 -12.081 1.00 91.38 108 VAL A O 1
ATOM 793 N N . MET A 1 109 ? 8.854 -0.467 -13.077 1.00 88.50 109 MET A N 1
ATOM 794 C CA . MET A 1 109 ? 9.356 -0.067 -14.394 1.00 88.50 109 MET A CA 1
ATOM 795 C C . MET A 1 109 ? 8.275 0.482 -15.338 1.00 88.50 109 MET A C 1
ATOM 797 O O . MET A 1 109 ? 8.564 0.794 -16.497 1.00 88.50 109 MET A O 1
ATOM 801 N N . ALA A 1 110 ? 7.033 0.621 -14.866 1.00 86.50 110 ALA A N 1
ATOM 802 C CA . ALA A 1 110 ? 5.944 1.193 -15.644 1.00 86.50 110 ALA A CA 1
ATOM 803 C C . ALA A 1 110 ? 6.224 2.663 -16.012 1.00 86.50 110 ALA A C 1
ATOM 805 O O . ALA A 1 110 ? 7.023 3.360 -15.377 1.00 86.50 110 ALA A O 1
ATOM 806 N N . LYS A 1 111 ? 5.540 3.159 -17.055 1.00 83.44 111 LYS A N 1
ATOM 807 C CA . LYS A 1 111 ? 5.769 4.507 -17.610 1.00 83.44 111 LYS A CA 1
ATOM 808 C C . LYS A 1 111 ? 5.654 5.606 -16.547 1.00 83.44 111 LYS A C 1
ATOM 810 O O . LYS A 1 111 ? 6.465 6.527 -16.557 1.00 83.44 111 LYS A O 1
ATOM 815 N N . GLY A 1 112 ? 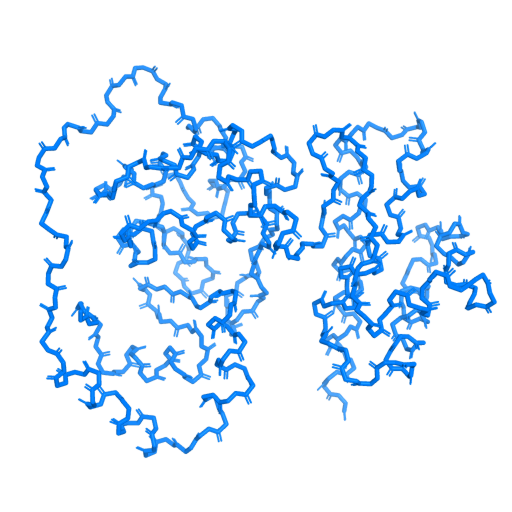4.664 5.505 -15.664 1.00 85.69 112 GLY A N 1
ATOM 816 C CA . GLY A 1 112 ? 4.441 6.451 -14.575 1.00 85.69 112 GLY A CA 1
ATOM 817 C C . GLY A 1 112 ? 4.642 5.819 -13.189 1.00 85.69 112 GLY A C 1
ATOM 818 O O . GLY A 1 112 ? 4.814 4.599 -13.092 1.00 85.69 112 GLY A O 1
ATOM 819 N N . PRO A 1 113 ? 4.712 6.646 -12.128 1.00 92.31 113 PRO A N 1
ATOM 820 C CA . PRO A 1 113 ? 4.998 6.213 -10.760 1.00 92.31 113 PRO A CA 1
ATOM 821 C C . PRO A 1 113 ? 3.751 5.789 -9.963 1.00 92.31 113 PRO A C 1
ATOM 823 O O . PRO A 1 113 ? 3.871 5.458 -8.785 1.00 92.31 113 PRO A O 1
ATOM 826 N N . GLU A 1 114 ? 2.562 5.831 -10.565 1.00 87.69 114 GLU A N 1
ATOM 827 C CA . GLU A 1 114 ? 1.270 5.703 -9.886 1.00 87.69 114 GLU A CA 1
ATOM 828 C C . GLU A 1 114 ? 1.117 4.400 -9.120 1.00 87.69 114 GLU A C 1
ATOM 830 O O . GLU A 1 114 ? 0.640 4.417 -7.988 1.00 87.69 114 GLU A O 1
ATOM 835 N N . ASP A 1 115 ? 1.520 3.287 -9.727 1.00 87.44 115 ASP A N 1
ATOM 836 C CA . ASP A 1 115 ? 1.356 1.964 -9.130 1.00 87.44 115 ASP A CA 1
ATOM 837 C C . ASP A 1 115 ? 2.160 1.867 -7.831 1.00 87.44 115 ASP A C 1
ATOM 839 O O . ASP A 1 115 ? 1.627 1.493 -6.788 1.00 87.44 115 ASP A O 1
ATOM 843 N N . VAL A 1 116 ? 3.418 2.319 -7.861 1.00 92.94 116 VAL A N 1
ATOM 844 C CA . VAL A 1 116 ? 4.295 2.330 -6.683 1.00 92.94 116 VAL A CA 1
ATOM 845 C C . VAL A 1 116 ? 3.775 3.308 -5.627 1.00 92.94 116 VAL A C 1
ATOM 847 O O . VAL A 1 116 ? 3.741 2.970 -4.449 1.00 92.94 116 VAL A O 1
ATOM 850 N N . MET A 1 117 ? 3.314 4.498 -6.027 1.00 91.50 117 MET A N 1
ATOM 851 C CA . MET A 1 117 ? 2.732 5.468 -5.090 1.00 91.50 117 MET A CA 1
ATOM 852 C C . MET A 1 117 ? 1.499 4.915 -4.379 1.00 91.50 117 MET A C 1
ATOM 854 O O . MET A 1 117 ? 1.376 5.077 -3.170 1.00 91.50 117 MET A O 1
ATOM 858 N N . ARG A 1 118 ? 0.589 4.264 -5.112 1.00 86.12 118 ARG A N 1
ATOM 859 C CA . ARG A 1 118 ? -0.631 3.671 -4.545 1.00 86.12 118 ARG A CA 1
ATOM 860 C C . ARG A 1 118 ? -0.311 2.567 -3.554 1.00 86.12 118 ARG A C 1
ATOM 862 O O . ARG A 1 118 ? -0.974 2.482 -2.533 1.00 86.12 118 ARG A O 1
ATOM 869 N N . VAL A 1 119 ? 0.705 1.765 -3.844 1.00 88.00 119 VAL A N 1
ATOM 870 C CA . VAL A 1 119 ? 1.174 0.703 -2.954 1.00 88.00 119 VAL A CA 1
ATOM 871 C C . VAL A 1 119 ? 1.830 1.278 -1.697 1.00 88.00 119 VAL A C 1
ATOM 873 O O . VAL A 1 119 ? 1.502 0.854 -0.598 1.00 88.00 119 VAL A O 1
ATOM 876 N N . VAL A 1 120 ? 2.691 2.293 -1.823 1.00 90.44 120 VAL A N 1
ATOM 877 C CA . VAL A 1 120 ? 3.300 2.962 -0.658 1.00 90.44 120 VAL A CA 1
ATOM 878 C C . VAL A 1 120 ? 2.236 3.636 0.212 1.00 90.44 120 VAL A C 1
ATOM 880 O O . VAL A 1 120 ? 2.298 3.551 1.435 1.00 90.44 120 VAL A O 1
ATOM 883 N N . LEU A 1 121 ? 1.253 4.293 -0.406 1.00 82.06 121 LEU A N 1
ATOM 884 C CA . LEU A 1 121 ? 0.174 4.980 0.301 1.00 82.06 121 LEU A CA 1
ATOM 885 C C . LEU A 1 121 ? -0.833 4.009 0.925 1.00 82.06 121 LEU A C 1
ATOM 887 O O . LEU A 1 121 ? -1.245 4.231 2.053 1.00 82.06 121 LEU A O 1
ATOM 891 N N . GLY A 1 122 ? -1.261 2.985 0.188 1.00 72.44 122 GLY A N 1
ATOM 892 C CA . GLY A 1 122 ? -2.409 2.138 0.526 1.00 72.44 122 GLY A CA 1
ATOM 893 C C . GLY A 1 122 ? -2.069 0.750 1.050 1.00 72.44 122 GLY A C 1
ATOM 894 O O . GLY A 1 122 ? -2.954 0.083 1.574 1.00 72.44 122 GLY A O 1
ATOM 895 N N . GLY A 1 123 ? -0.817 0.315 0.919 1.00 79.38 123 GLY A N 1
ATOM 896 C CA . GLY A 1 123 ? -0.422 -1.061 1.193 1.00 79.38 123 GLY A CA 1
ATOM 897 C C . GLY A 1 123 ? -0.982 -2.064 0.178 1.00 79.38 123 GLY A C 1
ATOM 898 O O . GLY A 1 123 ? -1.596 -1.707 -0.834 1.00 79.38 123 GLY A O 1
ATOM 899 N N . ILE A 1 124 ? -0.737 -3.345 0.447 1.00 74.19 124 ILE A N 1
ATOM 900 C CA . ILE A 1 124 ? -1.287 -4.495 -0.279 1.00 74.19 124 ILE A CA 1
ATOM 901 C C . ILE A 1 124 ? -1.643 -5.559 0.762 1.00 74.19 124 ILE A C 1
ATOM 903 O O . ILE A 1 124 ? -0.820 -5.884 1.614 1.00 74.19 124 ILE A O 1
ATOM 907 N N . GLU A 1 125 ? -2.852 -6.115 0.691 1.00 62.97 125 GLU A N 1
ATOM 908 C CA . GLU A 1 125 ? -3.235 -7.266 1.519 1.00 62.97 125 GLU A CA 1
ATOM 909 C C . GLU A 1 125 ? -2.371 -8.498 1.197 1.00 62.97 125 GLU A C 1
ATOM 911 O O . GLU A 1 125 ? -1.769 -8.590 0.124 1.00 62.97 125 GLU A O 1
ATOM 916 N N . ALA A 1 126 ? -2.323 -9.462 2.117 1.00 64.25 126 ALA A N 1
ATOM 917 C CA . ALA A 1 126 ? -1.654 -10.733 1.865 1.00 64.25 126 ALA A CA 1
ATOM 918 C C . ALA A 1 126 ? -2.269 -11.430 0.635 1.00 64.25 126 ALA A C 1
ATOM 920 O O . ALA A 1 126 ? -3.492 -11.497 0.489 1.00 64.25 126 ALA A O 1
ATOM 921 N N . GLN A 1 127 ? -1.423 -11.948 -0.257 1.00 62.22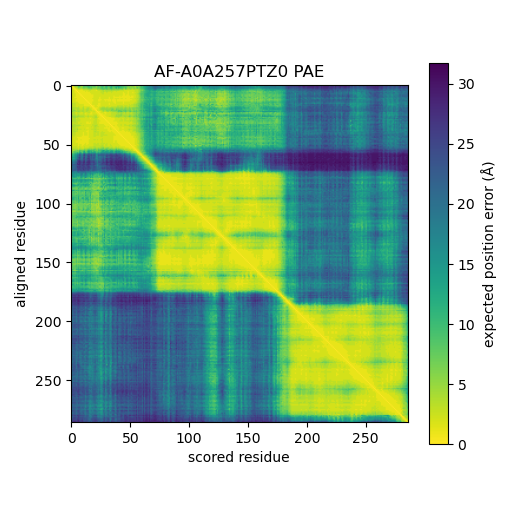 127 GLN A N 1
ATOM 922 C CA . GLN A 1 127 ? -1.852 -12.641 -1.477 1.00 62.22 127 GLN A CA 1
ATOM 923 C C . GLN A 1 127 ? -1.115 -13.974 -1.604 1.00 62.22 127 GLN A C 1
ATOM 925 O O . GLN A 1 127 ? 0.079 -14.012 -1.905 1.00 62.22 127 GLN A O 1
ATOM 930 N N . GLY A 1 128 ? -1.835 -15.078 -1.392 1.00 72.50 128 GLY A N 1
ATOM 931 C CA . GLY A 1 128 ? -1.219 -16.405 -1.320 1.00 72.50 128 GLY A CA 1
ATOM 932 C C . GLY A 1 128 ? -0.204 -16.468 -0.177 1.00 72.50 128 GLY A C 1
ATOM 933 O O . GLY A 1 128 ? -0.529 -16.090 0.943 1.00 72.50 128 GLY A O 1
ATOM 934 N N . ASP A 1 129 ? 1.023 -16.892 -0.481 1.00 74.00 129 ASP A N 1
ATOM 935 C CA . ASP A 1 129 ? 2.120 -16.993 0.494 1.00 74.00 129 ASP A CA 1
ATOM 936 C C . ASP A 1 129 ? 2.843 -15.654 0.751 1.00 74.00 129 ASP A C 1
ATOM 938 O O . ASP A 1 129 ? 3.763 -15.582 1.568 1.00 74.00 129 ASP A O 1
ATOM 942 N N . LEU A 1 130 ? 2.456 -14.580 0.051 1.00 73.56 130 LEU A N 1
ATOM 943 C CA . LEU A 1 130 ? 3.079 -13.273 0.229 1.00 73.56 130 LEU A CA 1
ATOM 944 C C . LEU A 1 130 ? 2.565 -12.569 1.480 1.00 73.56 130 LEU A C 1
ATOM 946 O O . LEU A 1 130 ? 1.356 -12.447 1.692 1.00 73.56 130 LEU A O 1
ATOM 950 N N . ALA A 1 131 ? 3.508 -12.025 2.247 1.00 71.00 131 ALA A N 1
ATOM 951 C CA . ALA A 1 131 ? 3.215 -11.166 3.380 1.00 71.00 131 ALA A CA 1
ATOM 952 C C . ALA A 1 131 ? 2.479 -9.893 2.918 1.00 71.00 131 ALA A C 1
ATOM 954 O O . ALA A 1 131 ? 2.738 -9.399 1.812 1.00 71.00 131 ALA A O 1
ATOM 955 N N . PRO A 1 132 ? 1.584 -9.335 3.753 1.00 70.69 132 PRO A N 1
ATOM 956 C CA . PRO A 1 132 ? 0.970 -8.050 3.455 1.00 70.69 132 PRO A CA 1
ATOM 957 C C . PRO A 1 132 ? 2.047 -6.961 3.375 1.00 70.69 132 PRO A C 1
ATOM 959 O O . PRO A 1 132 ? 3.028 -6.973 4.122 1.00 70.69 132 PRO A O 1
ATOM 962 N N . MET A 1 133 ? 1.856 -5.997 2.477 1.00 78.94 133 MET A N 1
ATOM 963 C CA . MET A 1 133 ? 2.652 -4.776 2.460 1.00 78.94 133 MET A CA 1
ATOM 964 C C . MET A 1 133 ? 1.913 -3.698 3.260 1.00 78.94 133 MET A C 1
ATOM 966 O O . MET A 1 133 ? 0.834 -3.280 2.832 1.00 78.94 133 MET A O 1
ATOM 970 N N . PRO A 1 134 ? 2.468 -3.214 4.383 1.00 70.19 134 PRO A N 1
ATOM 971 C CA . PRO A 1 134 ? 1.824 -2.168 5.164 1.00 70.19 134 PRO A CA 1
ATOM 972 C C . PRO A 1 134 ? 1.759 -0.848 4.388 1.00 70.19 134 PRO A C 1
ATOM 974 O O . PRO A 1 134 ? 2.583 -0.566 3.511 1.00 70.19 134 PRO A O 1
ATOM 977 N N . ALA A 1 135 ? 0.789 -0.006 4.742 1.00 74.00 135 ALA A N 1
ATOM 978 C CA . ALA A 1 135 ? 0.596 1.330 4.182 1.00 74.00 135 ALA A CA 1
ATOM 979 C C . ALA A 1 135 ? 1.622 2.337 4.745 1.00 74.00 135 ALA A C 1
ATOM 981 O O . ALA A 1 135 ? 1.269 3.367 5.323 1.00 74.00 135 ALA A O 1
ATOM 982 N N . VAL A 1 136 ? 2.917 2.046 4.577 1.00 73.31 136 VAL A N 1
ATOM 983 C CA . VAL A 1 136 ? 4.040 2.783 5.191 1.00 73.31 136 VAL A CA 1
ATOM 984 C C . VAL A 1 136 ? 4.052 4.282 4.867 1.00 73.31 136 VAL A C 1
ATOM 986 O O . VAL A 1 136 ? 4.598 5.077 5.630 1.00 73.31 136 VAL A O 1
ATOM 989 N N . GLY A 1 137 ? 3.418 4.692 3.764 1.00 76.44 137 GLY A N 1
ATOM 990 C CA . GLY A 1 137 ? 3.255 6.089 3.360 1.00 76.44 137 GLY A CA 1
ATOM 991 C C . GLY A 1 137 ? 2.392 6.932 4.304 1.00 76.44 137 GLY A C 1
ATOM 992 O O . GLY A 1 137 ? 2.405 8.161 4.204 1.00 76.44 137 GLY A O 1
ATOM 993 N N . ALA A 1 138 ? 1.668 6.319 5.240 1.00 68.69 138 ALA A N 1
ATOM 994 C CA . ALA A 1 138 ? 0.978 7.040 6.307 1.00 68.69 138 ALA A CA 1
ATOM 995 C C . ALA A 1 138 ? 1.945 7.797 7.234 1.00 68.69 138 ALA A C 1
ATOM 997 O O . ALA A 1 138 ? 1.663 8.922 7.628 1.00 68.69 138 ALA A O 1
ATOM 998 N N . GLY A 1 139 ? 3.121 7.229 7.519 1.00 65.31 139 GLY A N 1
ATOM 999 C CA . GLY A 1 139 ? 4.159 7.880 8.327 1.00 65.31 139 GLY A CA 1
ATOM 1000 C C . GLY A 1 139 ? 5.038 8.868 7.551 1.00 65.31 139 GLY A C 1
ATOM 1001 O O . GLY A 1 139 ? 6.029 9.355 8.090 1.00 65.31 139 GLY A O 1
ATOM 1002 N N . MET A 1 140 ? 4.724 9.136 6.279 1.00 75.44 140 MET A N 1
ATOM 1003 C CA . MET A 1 140 ? 5.579 9.894 5.366 1.00 75.44 140 MET A CA 1
ATOM 1004 C C . MET A 1 140 ? 4.879 11.142 4.828 1.00 75.44 140 MET A C 1
ATOM 1006 O O . MET A 1 140 ? 3.727 11.105 4.388 1.00 75.44 140 MET A O 1
ATOM 1010 N N . THR A 1 141 ? 5.632 12.234 4.736 1.00 80.44 141 THR A N 1
ATOM 1011 C CA . THR A 1 141 ? 5.247 13.415 3.954 1.00 80.44 141 THR A CA 1
ATOM 1012 C C . THR A 1 141 ? 5.155 13.086 2.462 1.00 80.44 141 THR A C 1
ATOM 1014 O O . THR A 1 141 ? 5.784 12.150 1.962 1.00 80.44 141 THR A O 1
ATOM 1017 N N . ASP A 1 142 ? 4.419 13.903 1.709 1.00 85.12 142 ASP A N 1
ATOM 1018 C CA . ASP A 1 142 ? 4.293 13.733 0.256 1.00 85.12 142 ASP A CA 1
ATOM 1019 C C . ASP A 1 142 ? 5.641 13.805 -0.476 1.00 85.12 142 ASP A C 1
ATOM 1021 O O . ASP A 1 142 ? 5.846 13.111 -1.474 1.00 85.12 142 ASP A O 1
ATOM 1025 N N . GLN A 1 143 ? 6.575 14.609 0.041 1.00 86.69 143 GLN A N 1
ATOM 1026 C CA . GLN A 1 143 ? 7.926 14.712 -0.501 1.00 86.69 143 GLN A CA 1
ATOM 1027 C C . GLN A 1 143 ? 8.737 13.438 -0.236 1.00 86.69 143 GLN A C 1
ATOM 1029 O O . GLN A 1 143 ? 9.335 12.906 -1.166 1.00 86.69 143 GLN A O 1
ATOM 1034 N N . GLN A 1 144 ? 8.684 12.884 0.981 1.00 86.88 144 GLN A N 1
ATOM 1035 C CA . GLN A 1 144 ? 9.351 11.614 1.304 1.00 86.88 144 GLN A CA 1
ATOM 1036 C C . GLN A 1 144 ? 8.849 10.459 0.429 1.00 86.88 144 GLN A C 1
ATOM 1038 O O . GLN A 1 144 ? 9.656 9.662 -0.049 1.00 86.88 144 GLN A O 1
ATOM 1043 N N . ILE A 1 145 ? 7.538 10.391 0.168 1.00 92.75 145 ILE A N 1
ATOM 1044 C CA . ILE A 1 145 ? 6.969 9.387 -0.742 1.00 92.75 145 ILE A CA 1
ATOM 1045 C C . ILE A 1 145 ? 7.476 9.602 -2.168 1.00 92.75 145 ILE A C 1
ATOM 1047 O O . ILE A 1 145 ? 7.901 8.650 -2.821 1.00 92.75 145 ILE A O 1
ATOM 1051 N N . ALA A 1 146 ? 7.446 10.836 -2.674 1.00 94.12 146 ALA A N 1
ATOM 1052 C CA . ALA A 1 146 ? 7.935 11.120 -4.020 1.00 94.12 146 ALA A CA 1
ATOM 1053 C C . ALA A 1 146 ? 9.413 10.724 -4.179 1.00 94.12 146 ALA A C 1
ATOM 1055 O O . ALA A 1 146 ? 9.781 10.064 -5.154 1.00 94.12 146 ALA A O 1
ATOM 1056 N N . ASP A 1 147 ? 10.237 11.059 -3.190 1.00 92.88 147 ASP A N 1
ATOM 1057 C CA . ASP A 1 147 ? 11.666 10.777 -3.203 1.00 92.88 147 ASP A CA 1
ATOM 1058 C C . ASP A 1 147 ? 11.955 9.273 -3.124 1.00 92.88 147 ASP A C 1
ATOM 1060 O O . ASP A 1 147 ? 12.721 8.761 -3.941 1.00 92.88 147 ASP A O 1
ATOM 1064 N N . VAL A 1 148 ? 11.312 8.525 -2.216 1.00 95.06 148 VAL A N 1
ATOM 1065 C CA . VAL A 1 148 ? 11.535 7.068 -2.108 1.00 95.06 148 VAL A CA 1
ATOM 1066 C C . VAL A 1 148 ? 11.029 6.314 -3.337 1.00 95.06 148 VAL A C 1
ATOM 1068 O O . VAL A 1 148 ? 11.688 5.384 -3.804 1.00 95.06 148 VAL A O 1
ATOM 1071 N N . VAL A 1 149 ? 9.913 6.744 -3.935 1.00 95.88 149 VAL A N 1
ATOM 1072 C CA . VAL A 1 149 ? 9.412 6.165 -5.191 1.00 95.88 149 VAL A CA 1
ATOM 1073 C C . VAL A 1 149 ? 10.411 6.402 -6.325 1.00 95.88 149 VAL A C 1
ATOM 1075 O O . VAL A 1 149 ? 10.723 5.472 -7.070 1.00 95.88 149 VAL A O 1
ATOM 1078 N N . ASN A 1 150 ? 10.961 7.613 -6.446 1.00 93.62 150 ASN A N 1
ATOM 1079 C CA . ASN A 1 150 ? 11.994 7.913 -7.441 1.00 93.62 150 ASN A CA 1
ATOM 1080 C C . ASN A 1 150 ? 13.290 7.133 -7.187 1.00 93.62 150 ASN A C 1
ATOM 1082 O O . ASN A 1 150 ? 13.919 6.676 -8.144 1.00 93.62 150 ASN A O 1
ATOM 1086 N N . TYR A 1 151 ? 13.671 6.943 -5.922 1.00 92.62 151 TYR A N 1
ATOM 1087 C CA . TYR A 1 151 ? 14.826 6.138 -5.537 1.00 92.62 151 TYR A CA 1
ATOM 1088 C C . TYR A 1 151 ? 14.661 4.674 -5.961 1.00 92.62 151 TYR A C 1
ATOM 1090 O O . TYR A 1 151 ? 15.522 4.144 -6.663 1.00 92.62 151 TYR A O 1
ATOM 1098 N N . ILE A 1 152 ? 13.533 4.039 -5.627 1.00 94.06 152 ILE A N 1
ATOM 1099 C CA . ILE A 1 152 ? 13.214 2.651 -6.014 1.00 94.06 152 ILE A CA 1
ATOM 1100 C C . ILE A 1 152 ? 13.248 2.487 -7.542 1.00 94.06 152 ILE A C 1
ATOM 1102 O O . ILE A 1 152 ? 13.828 1.535 -8.069 1.00 94.06 152 ILE A O 1
ATOM 1106 N N . ARG A 1 153 ? 12.672 3.448 -8.271 1.00 93.19 153 ARG A N 1
ATOM 1107 C CA . ARG A 1 153 ? 12.576 3.454 -9.742 1.00 93.19 153 ARG A CA 1
ATOM 1108 C C . ARG A 1 153 ? 13.907 3.661 -10.471 1.00 93.19 153 ARG A C 1
ATOM 1110 O O . ARG A 1 153 ? 13.973 3.409 -11.675 1.00 93.19 153 ARG A O 1
ATOM 1117 N N . GLN A 1 154 ? 14.952 4.096 -9.768 1.00 90.12 154 GLN A N 1
ATOM 1118 C CA . GLN A 1 154 ? 16.296 4.321 -10.317 1.00 90.12 154 GLN A CA 1
ATOM 1119 C C . GLN A 1 154 ? 17.381 3.437 -9.677 1.00 90.12 154 GLN A C 1
ATOM 1121 O O . GLN A 1 154 ? 18.559 3.561 -10.017 1.00 90.12 154 GLN A O 1
ATOM 1126 N N . SER A 1 155 ? 17.003 2.554 -8.748 1.00 86.94 155 SER A N 1
ATOM 1127 C CA . SER A 1 155 ? 17.923 1.675 -8.017 1.00 86.94 155 SER A CA 1
ATOM 1128 C C . SER A 1 155 ? 17.997 0.274 -8.620 1.00 86.94 155 SER A C 1
ATOM 1130 O O . SER A 1 155 ? 17.099 -0.162 -9.330 1.00 86.94 155 SER A O 1
ATOM 1132 N N . TRP A 1 156 ? 19.085 -0.451 -8.340 1.00 88.62 156 TRP A N 1
ATOM 1133 C CA . TRP A 1 156 ? 19.255 -1.874 -8.701 1.00 88.62 156 TRP A CA 1
ATOM 1134 C C . TRP A 1 156 ? 19.098 -2.186 -10.197 1.00 88.62 156 TRP A C 1
ATOM 1136 O O . TRP A 1 156 ? 18.627 -3.250 -10.589 1.00 88.62 156 TRP A O 1
ATOM 1146 N N . GLY A 1 157 ? 19.489 -1.238 -11.049 1.00 83.12 157 GLY A N 1
ATOM 1147 C CA . GLY A 1 157 ? 19.345 -1.366 -12.498 1.00 83.12 157 GLY A CA 1
ATOM 1148 C C . GLY A 1 157 ? 17.939 -1.053 -13.012 1.00 83.12 157 GLY A C 1
ATOM 1149 O O . GLY A 1 157 ? 17.728 -1.102 -14.226 1.00 83.12 157 GLY A O 1
ATOM 1150 N N . ASN A 1 158 ? 17.007 -0.669 -12.131 1.00 87.00 158 ASN A N 1
ATOM 1151 C CA . ASN A 1 158 ? 15.777 -0.014 -12.540 1.00 87.00 158 ASN A CA 1
ATOM 1152 C C . ASN A 1 158 ? 16.137 1.294 -13.232 1.00 87.00 158 ASN A C 1
ATOM 1154 O O . ASN A 1 158 ? 16.953 2.091 -12.772 1.00 87.00 158 ASN A O 1
ATOM 1158 N N . LYS A 1 159 ? 15.523 1.490 -14.383 1.00 81.62 159 LYS A N 1
ATOM 1159 C CA . LYS A 1 159 ? 15.643 2.695 -15.176 1.00 81.62 159 LYS A CA 1
ATOM 1160 C C . LYS A 1 159 ? 14.200 3.047 -15.486 1.00 81.62 159 LYS A C 1
ATOM 1162 O O . LYS A 1 159 ? 13.702 2.629 -16.505 1.00 81.62 159 LYS A O 1
ATOM 1167 N N . ALA A 1 160 ? 13.459 3.662 -14.583 1.00 83.56 160 ALA A N 1
ATOM 1168 C CA . ALA A 1 160 ? 12.130 4.178 -14.904 1.00 83.56 160 ALA A CA 1
ATOM 1169 C C . ALA A 1 160 ? 12.145 5.694 -14.707 1.00 83.56 160 ALA A C 1
ATOM 1171 O O . ALA A 1 160 ? 12.916 6.176 -13.873 1.00 83.56 160 ALA A O 1
ATOM 1172 N N . PRO A 1 161 ? 11.337 6.478 -15.447 1.00 78.50 161 PRO A N 1
ATOM 1173 C CA . PRO A 1 161 ? 11.323 7.925 -15.270 1.00 78.50 161 PRO A CA 1
ATOM 1174 C C . PRO A 1 161 ? 11.062 8.289 -13.796 1.00 78.50 161 PRO A C 1
ATOM 1176 O O . PRO A 1 161 ? 10.060 7.814 -13.238 1.00 78.50 161 PRO A O 1
ATOM 1179 N N . PRO A 1 162 ? 11.929 9.101 -13.155 1.00 78.12 162 PRO A N 1
ATOM 1180 C CA . PRO A 1 162 ? 11.749 9.547 -11.777 1.00 78.12 162 PRO A CA 1
ATOM 1181 C C . PRO A 1 162 ? 10.801 10.748 -11.739 1.00 78.12 162 PRO A C 1
ATOM 1183 O O . PRO A 1 162 ? 11.169 11.870 -11.403 1.00 78.12 162 PRO A O 1
ATOM 1186 N N . THR A 1 163 ? 9.571 10.524 -12.184 1.00 85.31 163 THR A N 1
ATOM 1187 C CA . THR A 1 163 ? 8.545 11.562 -12.327 1.00 85.31 163 THR A CA 1
ATOM 1188 C C . THR A 1 163 ? 7.600 11.604 -11.131 1.00 85.31 163 THR A C 1
ATOM 1190 O O . THR A 1 163 ? 6.524 12.194 -11.224 1.00 85.31 163 THR A O 1
ATOM 1193 N N . ALA A 1 164 ? 7.953 10.955 -10.017 1.00 87.25 164 ALA A N 1
ATOM 1194 C CA . ALA A 1 164 ? 7.207 11.122 -8.783 1.00 87.25 164 ALA A CA 1
ATOM 1195 C C . ALA A 1 164 ? 7.414 12.546 -8.257 1.00 87.25 164 ALA A C 1
ATOM 1197 O O . ALA A 1 164 ? 8.544 13.028 -8.196 1.00 87.25 164 ALA A O 1
ATOM 1198 N N . GLY A 1 165 ? 6.325 13.218 -7.884 1.00 89.44 165 GLY A N 1
ATOM 1199 C CA . GLY A 1 165 ? 6.365 14.559 -7.308 1.00 89.44 165 GLY A CA 1
ATOM 1200 C C . GLY A 1 165 ? 5.363 14.693 -6.170 1.00 89.44 165 GLY A C 1
ATOM 1201 O O . GLY A 1 165 ? 4.281 14.107 -6.236 1.00 89.44 165 GLY A O 1
ATOM 1202 N 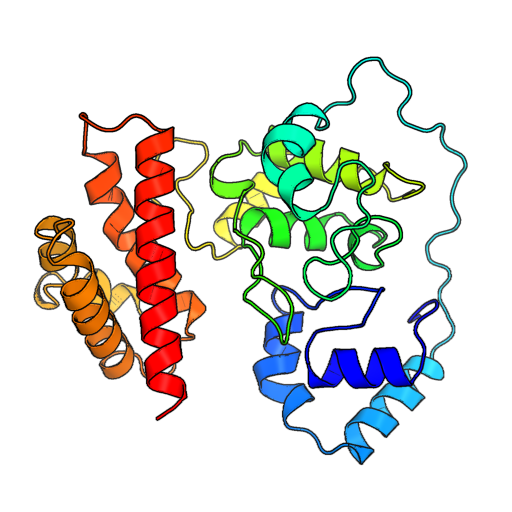N . ALA A 1 166 ? 5.700 15.488 -5.152 1.00 87.00 166 ALA A N 1
ATOM 1203 C CA . ALA A 1 166 ? 4.874 15.668 -3.956 1.00 87.00 166 ALA A CA 1
ATOM 1204 C C . ALA A 1 166 ? 3.434 16.093 -4.288 1.00 87.00 166 ALA A C 1
ATOM 1206 O O . ALA A 1 166 ? 2.485 15.536 -3.754 1.00 87.00 166 ALA A O 1
ATOM 1207 N N . GLN A 1 167 ? 3.243 16.994 -5.259 1.00 82.81 167 GLN A N 1
ATOM 1208 C CA . GLN A 1 167 ? 1.902 17.394 -5.707 1.00 82.81 167 GLN A CA 1
ATOM 1209 C C . GLN A 1 167 ? 1.078 16.233 -6.273 1.00 82.81 167 GLN A C 1
ATOM 1211 O O . GLN A 1 167 ? -0.153 16.255 -6.213 1.00 82.81 167 GLN A O 1
ATOM 1216 N N . TYR A 1 168 ? 1.732 15.234 -6.866 1.00 87.88 168 TYR A N 1
ATOM 1217 C CA . TYR A 1 168 ? 1.027 14.065 -7.363 1.00 87.88 168 TYR A CA 1
ATOM 1218 C C . TYR A 1 168 ? 0.629 13.137 -6.219 1.00 87.88 168 TYR A C 1
ATOM 1220 O O . TYR A 1 168 ? -0.516 12.689 -6.164 1.00 87.88 168 TYR A O 1
ATOM 1228 N N . VAL A 1 169 ? 1.542 12.928 -5.269 1.00 87.19 169 VAL A N 1
ATOM 1229 C CA . VAL A 1 169 ? 1.267 12.175 -4.042 1.00 87.19 169 VAL A CA 1
ATOM 1230 C C . VAL A 1 169 ? 0.099 12.808 -3.285 1.00 87.19 169 VAL A C 1
ATOM 1232 O O . VAL A 1 169 ? -0.866 12.108 -2.997 1.00 87.19 169 VAL A O 1
ATOM 1235 N N . ALA A 1 170 ? 0.101 14.131 -3.101 1.00 78.81 170 ALA A N 1
ATOM 1236 C CA . ALA A 1 170 ? -0.989 14.879 -2.471 1.00 78.81 170 ALA A CA 1
ATOM 1237 C C . ALA A 1 170 ? -2.353 14.625 -3.141 1.00 78.81 170 ALA A C 1
ATOM 1239 O O . ALA A 1 170 ? -3.372 14.483 -2.472 1.00 78.81 170 ALA A O 1
ATOM 1240 N N . LYS A 1 171 ? -2.389 14.522 -4.479 1.00 80.06 171 LYS A N 1
ATOM 1241 C CA . LYS A 1 171 ? -3.617 14.222 -5.243 1.00 80.06 171 LYS A CA 1
ATOM 1242 C C . LYS A 1 171 ? -4.054 12.759 -5.144 1.00 80.06 171 LYS A C 1
ATOM 1244 O O . LYS A 1 171 ? -5.242 12.474 -5.320 1.00 80.06 171 LYS A O 1
ATOM 1249 N N . LEU A 1 172 ? -3.114 11.834 -4.951 1.00 79.25 172 LEU A N 1
ATOM 1250 C CA . LEU A 1 172 ? -3.376 10.396 -4.851 1.00 79.25 172 LEU A CA 1
ATOM 1251 C C . LEU A 1 172 ? -3.729 9.963 -3.430 1.00 79.25 172 LEU A C 1
ATOM 1253 O O . LEU A 1 172 ? -4.568 9.079 -3.275 1.00 79.25 172 LEU A O 1
ATOM 1257 N N . ARG A 1 173 ? -3.147 10.592 -2.409 1.00 76.75 173 ARG A N 1
ATOM 1258 C CA . ARG A 1 173 ? -3.361 10.286 -0.991 1.00 76.75 173 ARG A CA 1
ATOM 1259 C C . ARG A 1 173 ? -4.843 10.215 -0.592 1.00 76.75 173 ARG A C 1
ATOM 1261 O O . ARG A 1 173 ? -5.237 9.166 -0.101 1.00 76.75 173 ARG A O 1
ATOM 1268 N N . PRO A 1 174 ? -5.714 11.203 -0.886 1.00 63.34 174 PRO A N 1
ATOM 1269 C CA . PRO A 1 174 ? -7.136 11.108 -0.534 1.00 63.34 174 PRO A CA 1
ATOM 1270 C C . PRO A 1 174 ? -7.912 10.080 -1.375 1.00 63.34 174 PRO A C 1
ATOM 1272 O O . PRO A 1 174 ? -9.037 9.730 -1.040 1.00 63.34 174 PRO A O 1
ATOM 1275 N N . LYS A 1 175 ? -7.339 9.610 -2.490 1.00 66.94 175 LYS A N 1
ATOM 1276 C CA . LYS A 1 175 ? -7.936 8.601 -3.383 1.00 66.94 175 LYS A CA 1
ATOM 1277 C C . LYS A 1 175 ? -7.443 7.189 -3.089 1.00 66.94 175 LYS A C 1
ATOM 1279 O O . LYS A 1 175 ? -7.866 6.248 -3.761 1.00 66.94 175 LYS A O 1
ATOM 1284 N N . THR A 1 176 ? -6.496 7.054 -2.170 1.00 64.50 176 THR A N 1
ATOM 1285 C CA . THR A 1 176 ? -5.913 5.777 -1.792 1.00 64.50 176 THR A CA 1
ATOM 1286 C C . THR A 1 176 ? -6.466 5.444 -0.422 1.00 64.50 176 THR A C 1
ATOM 1288 O O . THR A 1 176 ? -6.226 6.161 0.543 1.00 64.50 176 THR A O 1
ATOM 1291 N N . PHE A 1 177 ? -7.276 4.395 -0.357 1.00 53.00 177 PHE A N 1
ATOM 1292 C CA . PHE A 1 177 ? -7.800 3.911 0.907 1.00 53.00 177 PHE A CA 1
ATOM 1293 C C . PHE A 1 177 ? -6.670 3.203 1.649 1.00 53.00 177 PHE A C 1
ATOM 1295 O O . PHE A 1 177 ? -6.085 2.262 1.120 1.00 53.00 177 PHE A O 1
ATOM 1302 N N . THR A 1 178 ? -6.335 3.696 2.835 1.00 53.38 178 THR A N 1
ATOM 1303 C CA . THR A 1 178 ? -5.275 3.150 3.685 1.00 53.38 178 THR A CA 1
ATOM 1304 C C . THR A 1 178 ? -5.844 2.943 5.080 1.00 53.38 178 THR A C 1
ATOM 1306 O O . THR A 1 178 ? -6.650 3.750 5.552 1.00 53.38 178 THR A O 1
ATOM 1309 N N . ALA A 1 179 ? -5.406 1.869 5.730 1.00 42.75 179 ALA A N 1
ATOM 1310 C CA . ALA A 1 179 ? -5.760 1.554 7.106 1.00 42.75 179 ALA A CA 1
ATOM 1311 C C . ALA A 1 179 ? -5.079 2.488 8.115 1.00 42.75 179 ALA A C 1
ATOM 1313 O O . ALA A 1 179 ? -5.433 2.468 9.281 1.00 42.75 179 ALA A O 1
ATOM 1314 N N . MET A 1 180 ? -4.125 3.316 7.680 1.00 50.62 180 MET A N 1
ATOM 1315 C CA . MET A 1 180 ? -3.210 4.059 8.551 1.00 50.62 180 MET A CA 1
ATOM 1316 C C . MET A 1 180 ? -3.260 5.578 8.355 1.00 50.62 180 MET A C 1
ATOM 1318 O O . MET A 1 180 ? -2.417 6.288 8.894 1.00 50.62 180 MET A O 1
ATOM 1322 N N . ASN A 1 181 ? -4.167 6.103 7.533 1.00 45.88 181 ASN A N 1
ATOM 1323 C CA . ASN A 1 181 ? -4.093 7.494 7.100 1.00 45.88 181 ASN A CA 1
ATOM 1324 C C . ASN A 1 181 ? -4.379 8.431 8.291 1.00 45.88 181 ASN A C 1
ATOM 1326 O O . ASN A 1 181 ? -5.534 8.695 8.578 1.00 45.88 181 ASN A O 1
ATOM 1330 N N . ILE A 1 182 ? -3.351 8.929 8.982 1.00 51.50 182 ILE A N 1
ATOM 1331 C CA . ILE A 1 182 ? -3.360 10.295 9.511 1.00 51.50 182 ILE A CA 1
ATOM 1332 C C . ILE A 1 182 ? -2.677 11.143 8.435 1.00 51.50 182 ILE A C 1
ATOM 1334 O O . ILE A 1 182 ? -1.651 10.737 7.883 1.00 51.50 182 ILE A O 1
ATOM 1338 N N . GLY A 1 183 ? -3.292 12.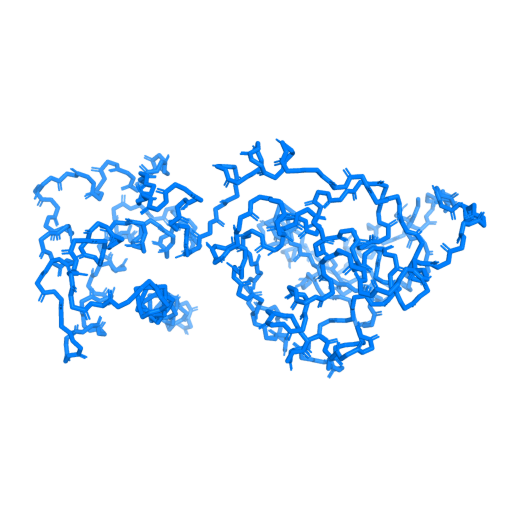257 8.043 1.00 43.38 183 GLY A N 1
ATOM 1339 C CA . GLY A 1 183 ? -2.785 13.097 6.960 1.00 43.38 183 GLY A CA 1
ATOM 1340 C C . GLY A 1 183 ? -1.404 13.706 7.264 1.00 43.38 183 GLY A C 1
ATOM 1341 O O . GLY A 1 183 ? -0.965 13.730 8.414 1.00 43.38 183 GLY A O 1
ATOM 1342 N N . PRO A 1 184 ? -0.697 14.239 6.246 1.00 37.75 184 PRO A N 1
ATOM 1343 C CA . PRO A 1 184 ? 0.580 14.944 6.425 1.00 37.75 184 PRO A CA 1
ATOM 1344 C C . PRO A 1 184 ? 0.464 16.244 7.249 1.00 37.75 184 PRO A C 1
ATOM 1346 O O . PRO A 1 184 ? 1.485 16.820 7.614 1.00 37.75 184 PRO A O 1
ATOM 1349 N N . ASP A 1 185 ? -0.756 16.703 7.531 1.00 50.50 185 ASP A N 1
ATOM 1350 C CA . ASP A 1 185 ? -1.116 17.803 8.435 1.00 50.50 185 ASP A CA 1
ATOM 1351 C C . ASP A 1 185 ? -1.307 17.359 9.896 1.00 50.50 185 ASP A C 1
ATOM 1353 O O . ASP A 1 185 ? -1.515 18.198 10.768 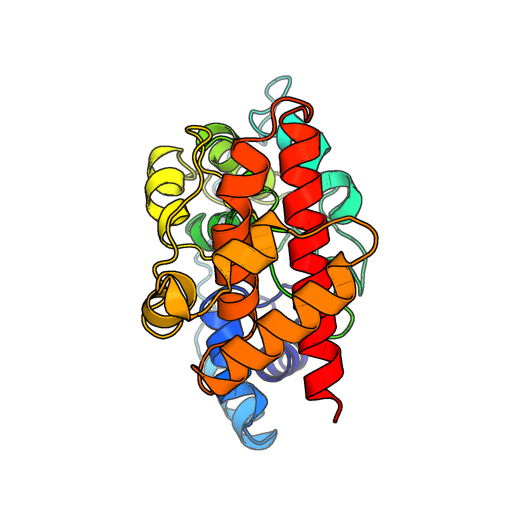1.00 50.50 185 ASP A O 1
ATOM 1357 N N . GLY A 1 186 ? -1.199 16.058 10.178 1.00 50.66 186 GLY A N 1
ATOM 1358 C CA . GLY A 1 186 ? -1.377 15.503 11.515 1.00 50.66 186 GLY A CA 1
ATOM 1359 C C . GLY A 1 186 ? -2.830 15.215 11.886 1.00 50.66 186 GLY A C 1
ATOM 1360 O O . GLY A 1 186 ? -3.066 14.795 13.014 1.00 50.66 186 GLY A O 1
ATOM 1361 N N . HIS A 1 187 ? -3.775 15.395 10.957 1.00 60.62 187 HIS A N 1
ATOM 1362 C CA . HIS A 1 187 ? -5.201 15.259 11.237 1.00 60.62 187 HIS A CA 1
ATOM 1363 C C . HIS A 1 187 ? -5.792 13.936 10.774 1.00 60.62 187 HIS A C 1
ATOM 1365 O O . HIS A 1 187 ? -5.455 13.389 9.714 1.00 60.62 187 HIS A O 1
ATOM 1371 N N . CYS A 1 188 ? -6.729 13.437 11.573 1.00 69.50 188 CYS A N 1
ATOM 1372 C CA . CYS A 1 188 ? -7.504 12.265 11.222 1.00 69.50 188 CYS A CA 1
ATOM 1373 C C . CYS A 1 188 ? -8.438 12.546 10.037 1.00 69.50 188 CYS A C 1
ATOM 1375 O O . CYS A 1 188 ? -9.197 13.519 10.049 1.00 69.50 188 CYS A O 1
ATOM 1377 N N . PRO A 1 189 ? -8.423 11.699 8.997 1.00 69.00 189 PRO A N 1
ATOM 1378 C CA . PRO A 1 189 ? -9.324 11.829 7.869 1.00 69.00 189 PRO A CA 1
ATOM 1379 C C . PRO A 1 189 ? -10.755 11.505 8.299 1.00 69.00 189 PRO A C 1
ATOM 1381 O O . PRO A 1 189 ? -11.019 10.960 9.368 1.00 69.00 189 PRO A O 1
ATOM 1384 N N . THR A 1 190 ? -11.704 11.822 7.428 1.00 72.12 190 THR A N 1
ATOM 1385 C CA . THR A 1 190 ? -13.109 11.462 7.622 1.00 72.12 190 THR A CA 1
ATOM 1386 C C . THR A 1 190 ? -13.439 10.158 6.903 1.00 72.12 190 THR A C 1
ATOM 1388 O O . THR A 1 190 ? -12.873 9.838 5.856 1.00 72.12 190 THR A O 1
ATOM 1391 N N . VAL A 1 191 ? -14.377 9.390 7.461 1.00 75.94 191 VAL A N 1
ATOM 1392 C CA . VAL A 1 191 ? -14.922 8.195 6.807 1.00 75.94 191 VAL A CA 1
ATOM 1393 C C . VAL A 1 191 ? -15.776 8.640 5.617 1.00 75.94 191 VAL A C 1
ATOM 1395 O O . VAL A 1 191 ? -16.804 9.291 5.801 1.00 75.94 191 VAL A O 1
ATOM 1398 N N . VAL A 1 192 ? -15.358 8.293 4.397 1.00 70.12 192 VAL A N 1
ATOM 1399 C CA . VAL A 1 192 ? -16.005 8.726 3.138 1.00 70.12 192 VAL A CA 1
ATOM 1400 C C . VAL A 1 192 ? -16.706 7.593 2.386 1.00 70.12 192 VAL A C 1
ATOM 1402 O O . VAL A 1 192 ? -17.321 7.819 1.345 1.00 70.12 192 VAL A O 1
ATOM 1405 N N . GLN A 1 193 ? -16.617 6.359 2.879 1.00 73.50 193 GLN A N 1
ATOM 1406 C CA . GLN A 1 193 ? -17.194 5.186 2.230 1.00 73.50 193 GLN A CA 1
ATOM 1407 C C . GLN A 1 193 ? -18.731 5.263 2.288 1.00 73.50 193 GLN A C 1
ATOM 1409 O O . GLN A 1 193 ? -19.284 5.211 3.387 1.00 73.50 193 GLN A O 1
ATOM 1414 N N . PRO A 1 194 ? -19.451 5.312 1.147 1.00 77.31 194 PRO A N 1
ATOM 1415 C CA . PRO A 1 194 ? -20.892 5.593 1.133 1.00 77.31 194 PRO A CA 1
ATOM 1416 C C . PRO A 1 194 ? -21.749 4.618 1.946 1.00 77.31 194 PRO A C 1
ATOM 1418 O O . PRO A 1 194 ? -22.775 5.005 2.492 1.00 77.31 194 PRO A O 1
ATOM 1421 N N . GLN A 1 195 ? -21.326 3.355 2.034 1.00 82.88 195 GLN A N 1
ATOM 1422 C CA . GLN A 1 195 ? -22.048 2.311 2.767 1.00 82.88 195 GLN A CA 1
ATOM 1423 C C . GLN A 1 195 ? -21.726 2.291 4.269 1.00 82.88 195 GLN A C 1
ATOM 1425 O O . GLN A 1 195 ? -22.507 1.761 5.048 1.00 82.88 195 GLN A O 1
ATOM 1430 N N . LEU A 1 196 ? -20.583 2.850 4.682 1.00 85.81 196 LEU A N 1
ATOM 1431 C CA . LEU A 1 196 ? -20.082 2.746 6.057 1.00 85.81 196 LEU A CA 1
ATOM 1432 C C . LEU A 1 196 ? -20.188 4.073 6.810 1.00 85.81 196 LEU A C 1
ATOM 1434 O O . LEU A 1 196 ? -20.530 4.073 7.988 1.00 85.81 196 LEU A O 1
ATOM 1438 N N . ALA A 1 197 ? -19.961 5.202 6.134 1.00 87.75 197 ALA A N 1
ATOM 1439 C CA . ALA A 1 197 ? -20.018 6.531 6.733 1.00 87.75 197 ALA A CA 1
ATOM 1440 C C . ALA A 1 197 ? -21.358 6.827 7.439 1.00 87.75 197 ALA A C 1
ATOM 1442 O O . ALA A 1 197 ? -21.308 7.312 8.568 1.00 87.75 197 ALA A O 1
ATOM 1443 N N . PRO A 1 198 ? -22.544 6.500 6.877 1.00 91.62 198 PRO A N 1
ATOM 1444 C CA . PRO A 1 198 ? -23.812 6.744 7.569 1.00 91.62 198 PRO A CA 1
ATOM 1445 C C . PRO A 1 198 ? -23.955 5.943 8.864 1.00 91.62 198 PRO A C 1
ATOM 1447 O O . PRO A 1 198 ? -24.565 6.422 9.810 1.00 91.62 198 PRO A O 1
ATOM 1450 N N . VAL A 1 199 ? -23.387 4.735 8.913 1.00 92.94 199 VAL A N 1
ATOM 1451 C CA . VAL A 1 199 ? -23.469 3.848 10.080 1.00 92.94 199 VAL A CA 1
ATOM 1452 C C . VAL A 1 199 ? -22.474 4.285 11.147 1.00 92.94 199 VAL A C 1
ATOM 1454 O O . VAL A 1 199 ? -22.831 4.396 12.311 1.00 92.94 199 VAL A O 1
ATOM 1457 N N . ILE A 1 200 ? -21.229 4.555 10.754 1.00 90.19 200 ILE A N 1
ATOM 1458 C CA . ILE A 1 200 ? -20.147 4.914 11.677 1.00 90.19 200 ILE A CA 1
ATOM 1459 C C . ILE A 1 200 ? -20.380 6.288 12.299 1.00 90.19 200 ILE A C 1
ATOM 1461 O O . ILE A 1 200 ? -20.162 6.457 13.495 1.00 90.19 200 ILE A O 1
ATOM 1465 N N . ASN A 1 201 ? -20.852 7.251 11.506 1.00 87.94 201 ASN A N 1
ATOM 1466 C CA . ASN A 1 201 ? -21.051 8.622 11.967 1.00 87.94 201 ASN A CA 1
ATOM 1467 C C . ASN A 1 201 ? -22.401 8.833 12.672 1.00 87.94 201 ASN A C 1
ATOM 1469 O O . ASN A 1 201 ? -22.617 9.911 13.221 1.00 87.94 201 ASN A O 1
ATOM 1473 N N . ASP A 1 202 ? -23.313 7.852 12.667 1.00 90.38 202 ASP A N 1
ATOM 1474 C CA . ASP A 1 202 ? -24.555 7.933 13.440 1.00 90.38 202 ASP A CA 1
ATOM 1475 C C . ASP A 1 202 ? -24.241 7.763 14.936 1.00 90.38 202 ASP A C 1
ATOM 1477 O O . ASP A 1 202 ? -23.811 6.677 15.345 1.00 90.38 202 ASP A O 1
ATOM 1481 N N . PRO A 1 203 ? -24.500 8.770 15.793 1.00 87.69 203 PRO A N 1
ATOM 1482 C CA . PRO A 1 203 ? -24.280 8.652 17.233 1.00 87.69 203 PRO A CA 1
ATOM 1483 C C . PRO A 1 203 ? -25.048 7.486 17.871 1.00 87.69 203 PRO A C 1
ATOM 1485 O O . PRO A 1 203 ? -24.598 6.915 18.864 1.00 87.69 203 PRO A O 1
ATOM 1488 N N . LYS A 1 204 ? -26.192 7.090 17.296 1.00 90.75 204 LYS A N 1
ATOM 1489 C CA . LYS A 1 204 ? -27.003 5.962 17.783 1.00 90.75 204 LYS A CA 1
ATOM 1490 C C . LYS A 1 204 ? -26.390 4.604 17.456 1.00 90.75 204 LYS A C 1
ATOM 1492 O O . LYS A 1 204 ? -26.760 3.609 18.077 1.00 90.75 204 LYS A O 1
ATOM 1497 N N . SER A 1 205 ? -25.438 4.545 16.524 1.00 90.69 205 SER A N 1
ATOM 1498 C CA . SER A 1 205 ? -24.703 3.316 16.228 1.00 90.69 205 SER A CA 1
ATOM 1499 C C . SER A 1 205 ? -23.843 2.865 17.408 1.00 90.69 205 SER A C 1
ATOM 1501 O O . SER A 1 205 ? -23.529 1.681 17.510 1.00 90.69 205 SER A O 1
ATOM 1503 N N . GLY A 1 206 ? -23.439 3.778 18.298 1.00 92.75 206 GLY A N 1
ATOM 1504 C CA . GLY A 1 206 ? -22.531 3.489 19.409 1.00 92.75 206 GLY A CA 1
ATOM 1505 C C . GLY A 1 206 ? -21.111 3.093 18.986 1.00 92.75 206 GLY A C 1
ATOM 1506 O O . GLY A 1 206 ? -20.318 2.737 19.853 1.00 92.75 206 GLY A O 1
ATOM 1507 N N . ILE A 1 207 ? -20.768 3.155 17.692 1.00 93.94 207 ILE A N 1
ATOM 1508 C CA . ILE A 1 207 ? -19.447 2.759 17.178 1.00 93.94 207 ILE A CA 1
ATOM 1509 C C . ILE A 1 207 ? -18.362 3.677 17.741 1.00 93.94 207 ILE A C 1
ATOM 1511 O O . ILE A 1 207 ? -17.417 3.202 18.363 1.00 93.94 207 ILE A O 1
ATOM 1515 N N . THR A 1 208 ? -18.532 4.993 1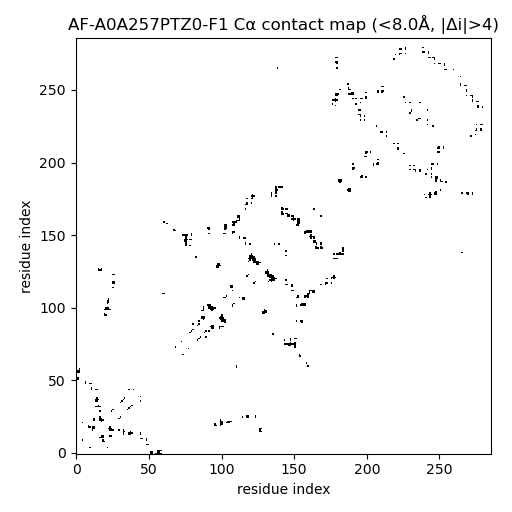7.608 1.00 90.06 208 THR A N 1
ATOM 1516 C CA . THR A 1 208 ? -17.584 5.981 18.146 1.00 90.06 208 THR A CA 1
ATOM 1517 C C . THR A 1 208 ? -17.443 5.865 19.664 1.00 90.06 208 THR A C 1
ATOM 1519 O O . THR A 1 208 ? -16.335 5.919 20.186 1.00 90.06 208 THR A O 1
ATOM 1522 N N . ALA A 1 209 ? -18.546 5.633 20.383 1.00 92.19 209 ALA A N 1
ATOM 1523 C CA . ALA A 1 209 ? -18.516 5.442 21.834 1.00 92.19 209 ALA A CA 1
ATOM 1524 C C . ALA A 1 209 ? -17.720 4.188 22.238 1.00 92.19 209 ALA A C 1
ATOM 1526 O O . ALA A 1 209 ? -16.930 4.242 23.177 1.00 92.19 209 ALA A O 1
ATOM 1527 N N . ALA A 1 210 ? -17.886 3.081 21.507 1.00 94.81 210 ALA A N 1
ATOM 1528 C CA . ALA A 1 210 ? -17.118 1.860 21.733 1.00 94.81 210 ALA A CA 1
ATOM 1529 C C . ALA A 1 210 ? -15.619 2.066 21.462 1.00 94.81 210 ALA A C 1
ATOM 1531 O O . ALA A 1 210 ? -14.797 1.612 22.250 1.00 94.81 210 ALA A O 1
ATOM 1532 N N . LEU A 1 211 ? -15.265 2.803 20.404 1.00 93.06 211 LEU A N 1
ATOM 1533 C CA . LEU A 1 211 ? -13.875 3.148 20.089 1.00 93.06 211 LEU A CA 1
ATOM 1534 C C . LEU A 1 21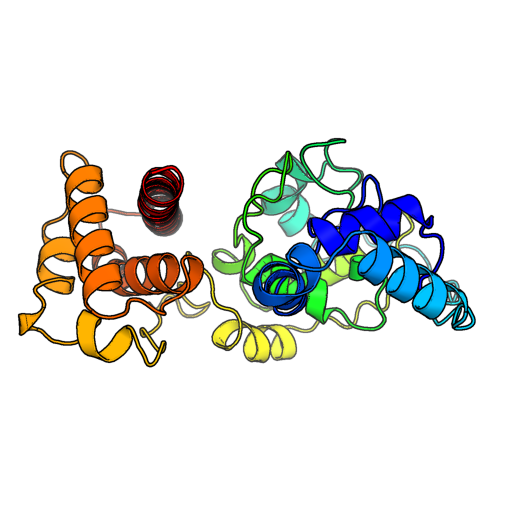1 ? -13.229 4.029 21.171 1.00 93.06 211 LEU A C 1
ATOM 1536 O O . LEU A 1 211 ? -12.071 3.813 21.516 1.00 93.06 211 LEU A O 1
ATOM 1540 N N . HIS A 1 212 ? -13.971 4.977 21.752 1.00 91.69 212 HIS A N 1
ATOM 1541 C CA . HIS A 1 212 ? -13.492 5.793 22.877 1.00 91.69 212 HIS A CA 1
ATOM 1542 C C . HIS A 1 212 ? -13.310 4.997 24.175 1.00 91.69 212 HIS A C 1
ATOM 1544 O O . HIS A 1 212 ? -12.409 5.298 24.952 1.00 91.69 212 HIS A O 1
ATOM 1550 N N . ALA A 1 213 ? -14.169 4.009 24.432 1.00 92.38 213 ALA A N 1
ATOM 1551 C CA . ALA A 1 213 ? -14.110 3.168 25.630 1.00 92.38 213 ALA A CA 1
ATOM 1552 C C . ALA A 1 213 ? -13.145 1.974 25.492 1.00 92.38 213 ALA A C 1
ATOM 1554 O O . ALA A 1 213 ? -13.023 1.159 26.412 1.00 92.38 213 ALA A O 1
ATOM 1555 N N . MET A 1 214 ? -12.497 1.837 24.335 1.00 93.19 214 MET A N 1
ATOM 1556 C CA . MET A 1 214 ? -11.623 0.716 24.029 1.00 93.19 214 MET A CA 1
ATOM 1557 C C . MET A 1 214 ? -10.325 0.795 24.838 1.00 93.19 214 MET A C 1
ATOM 1559 O O . MET A 1 214 ? -9.694 1.844 24.947 1.00 93.19 214 MET A O 1
ATOM 1563 N N . THR A 1 215 ? -9.910 -0.342 25.386 1.00 88.50 215 THR A N 1
ATOM 1564 C CA . THR A 1 215 ? -8.675 -0.524 26.150 1.00 88.50 215 THR A CA 1
ATOM 1565 C C . THR A 1 215 ? -7.870 -1.679 25.567 1.00 88.50 215 THR A C 1
ATOM 1567 O O . THR A 1 215 ? -8.385 -2.502 24.810 1.00 88.50 215 THR A O 1
ATOM 1570 N N . ASN A 1 216 ? -6.606 -1.804 25.974 1.00 81.31 216 ASN A N 1
ATOM 1571 C CA . ASN A 1 216 ? -5.763 -2.933 25.566 1.00 81.31 216 ASN A CA 1
ATOM 1572 C C . ASN A 1 216 ? -6.340 -4.300 25.977 1.00 81.31 216 ASN A C 1
ATOM 1574 O O . ASN A 1 216 ? -6.082 -5.296 25.309 1.00 81.31 216 ASN A O 1
ATOM 1578 N N . GLU A 1 217 ? -7.126 -4.353 27.056 1.00 85.06 217 GLU A N 1
ATOM 1579 C CA . GLU A 1 217 ? -7.728 -5.592 27.563 1.00 85.06 217 GLU A CA 1
ATOM 1580 C C . GLU A 1 217 ? -8.944 -6.028 26.737 1.00 85.06 217 GLU A C 1
ATOM 1582 O O . GLU A 1 217 ? -9.189 -7.223 26.584 1.00 85.06 217 GLU A O 1
ATOM 1587 N N . ASN A 1 218 ? -9.699 -5.073 26.181 1.00 90.50 218 ASN A N 1
ATOM 1588 C CA . ASN A 1 218 ? -10.955 -5.345 25.478 1.00 90.50 218 ASN A CA 1
ATOM 1589 C C . ASN A 1 218 ? -10.893 -5.098 23.959 1.00 90.50 218 ASN A C 1
ATOM 1591 O O . ASN A 1 218 ? -11.908 -5.264 23.278 1.00 90.50 218 ASN A O 1
ATOM 1595 N N . VAL A 1 219 ? -9.730 -4.718 23.418 1.00 85.94 219 VAL A N 1
ATOM 1596 C CA . VAL A 1 219 ? -9.555 -4.348 22.001 1.00 85.94 219 VAL A CA 1
ATOM 1597 C C . VAL A 1 219 ? -10.055 -5.431 21.046 1.00 85.94 219 VAL A C 1
ATOM 1599 O O . VAL A 1 219 ? -10.730 -5.122 20.069 1.00 85.94 219 VAL A O 1
ATOM 1602 N N . LEU A 1 220 ? -9.799 -6.706 21.358 1.00 83.94 220 LEU A N 1
ATOM 1603 C CA . LEU A 1 220 ? -10.208 -7.831 20.516 1.00 83.94 220 LEU A CA 1
ATOM 1604 C C . LEU A 1 220 ? -11.734 -7.968 20.460 1.00 83.94 220 LEU A C 1
ATOM 1606 O O . LEU A 1 220 ? -12.326 -8.003 19.385 1.00 83.94 220 LEU A O 1
ATOM 1610 N N . GLN A 1 221 ? -12.375 -7.974 21.628 1.00 89.50 221 GLN A N 1
ATOM 1611 C CA . GLN A 1 221 ? -13.827 -8.098 21.744 1.00 89.50 221 GLN A CA 1
ATOM 1612 C C . GLN A 1 221 ? -14.546 -6.888 21.130 1.00 89.50 221 GLN A C 1
ATOM 1614 O O . GLN A 1 221 ? -15.588 -7.028 20.486 1.00 89.50 221 GLN A O 1
ATOM 1619 N N . THR A 1 222 ? -13.971 -5.695 21.296 1.00 92.69 222 THR A N 1
ATOM 1620 C CA . THR A 1 222 ? -14.478 -4.466 20.683 1.00 92.69 222 THR A CA 1
ATOM 1621 C C . THR A 1 222 ? -14.378 -4.547 19.161 1.00 92.69 222 THR A C 1
ATOM 1623 O O . THR A 1 222 ? -15.379 -4.328 18.482 1.00 92.69 222 THR A O 1
ATOM 1626 N N . ALA A 1 223 ? -13.221 -4.939 18.616 1.00 87.94 223 ALA A N 1
ATOM 1627 C CA . ALA A 1 223 ? -13.027 -5.108 17.176 1.00 87.94 223 ALA A CA 1
ATOM 1628 C C . ALA A 1 223 ? -14.028 -6.110 16.574 1.00 87.94 223 ALA A C 1
ATOM 1630 O O . ALA A 1 223 ? -14.690 -5.783 15.590 1.00 87.94 223 ALA A O 1
ATOM 1631 N N . GLN A 1 224 ? -14.221 -7.271 17.208 1.00 89.38 224 GLN A N 1
ATOM 1632 C CA . GLN A 1 224 ? -15.206 -8.284 16.800 1.00 89.38 224 GLN A CA 1
ATOM 1633 C C . GLN A 1 224 ? -16.627 -7.722 16.718 1.00 89.38 224 GLN A C 1
ATOM 1635 O O . GLN A 1 224 ? -17.310 -7.854 15.699 1.00 89.38 224 GLN A O 1
ATOM 1640 N N . SER A 1 225 ? -17.064 -7.045 17.781 1.00 92.81 225 SER A N 1
ATOM 1641 C CA . SER A 1 225 ? -18.395 -6.438 17.857 1.00 92.81 225 SER A CA 1
ATOM 1642 C C . SER A 1 225 ? -18.609 -5.384 16.765 1.00 92.81 225 SER A C 1
ATOM 1644 O O . SER A 1 225 ? -19.643 -5.370 16.089 1.00 92.81 225 SER A O 1
ATOM 1646 N N . LEU A 1 226 ? -17.611 -4.526 16.540 1.00 94.44 226 LEU A N 1
ATOM 1647 C CA . LEU A 1 226 ? -17.659 -3.480 15.519 1.00 94.44 226 LEU A CA 1
ATOM 1648 C C . LEU A 1 226 ? -17.689 -4.059 14.100 1.00 94.44 226 LEU A C 1
ATOM 1650 O O . LEU A 1 226 ? -18.496 -3.620 13.277 1.00 94.44 226 LEU A O 1
ATOM 1654 N N . VAL A 1 227 ? -16.866 -5.073 13.826 1.00 91.19 227 VAL A N 1
ATOM 1655 C CA . VAL A 1 227 ? -16.844 -5.789 12.543 1.00 91.19 227 VAL A CA 1
ATOM 1656 C C . VAL A 1 227 ? -18.199 -6.427 12.250 1.00 91.19 227 VAL A C 1
ATOM 1658 O O . VAL A 1 227 ? -18.750 -6.212 11.168 1.00 91.19 227 VAL A O 1
ATOM 1661 N N . ALA A 1 228 ? -18.771 -7.159 13.209 1.00 90.69 228 ALA A N 1
ATOM 1662 C CA . ALA A 1 228 ? -20.076 -7.798 13.048 1.00 90.69 228 ALA A CA 1
ATOM 1663 C C . ALA A 1 228 ? -21.179 -6.769 12.755 1.00 90.69 228 ALA A C 1
ATOM 1665 O O . ALA A 1 228 ? -22.013 -6.964 11.865 1.00 90.69 228 ALA A O 1
ATOM 1666 N N . LYS A 1 229 ? -21.151 -5.628 13.454 1.00 93.06 229 LYS A N 1
ATOM 1667 C CA . LYS A 1 229 ? -22.114 -4.539 13.262 1.00 93.06 229 LYS A CA 1
ATOM 1668 C C . LYS A 1 229 ? -22.022 -3.922 11.870 1.00 93.06 229 LYS A C 1
ATOM 1670 O O . LYS A 1 229 ? -23.052 -3.723 11.227 1.00 93.06 229 LYS A O 1
ATOM 1675 N N . LEU A 1 230 ? -20.809 -3.655 11.386 1.00 92.56 230 LEU A N 1
ATOM 1676 C CA . LEU A 1 230 ? -20.598 -3.091 10.053 1.00 92.56 230 LEU A CA 1
ATOM 1677 C C . LEU A 1 230 ? -20.924 -4.084 8.939 1.00 92.56 230 LEU A C 1
ATOM 1679 O O . LEU A 1 230 ? -21.559 -3.683 7.969 1.00 92.56 230 LEU A O 1
ATOM 1683 N N . LYS A 1 231 ? -20.583 -5.370 9.088 1.00 90.00 231 LYS A N 1
ATOM 1684 C CA . LYS A 1 231 ? -21.000 -6.413 8.135 1.00 90.00 231 LYS A CA 1
ATOM 1685 C C . LYS A 1 231 ? -22.524 -6.536 8.058 1.00 90.00 231 LYS A C 1
ATOM 1687 O O . LYS A 1 231 ? -23.065 -6.680 6.970 1.00 90.00 231 LYS A O 1
ATOM 1692 N N . SER A 1 232 ? -23.220 -6.439 9.190 1.00 91.12 232 SER A N 1
ATOM 1693 C CA . SER A 1 232 ? -24.687 -6.483 9.223 1.00 91.12 232 SER A CA 1
ATOM 1694 C C . SER A 1 232 ? -25.324 -5.250 8.568 1.00 91.12 232 SER A C 1
ATOM 1696 O O . SER A 1 232 ? -26.252 -5.373 7.770 1.00 91.12 232 SER A O 1
ATOM 1698 N N . ALA A 1 233 ? -24.802 -4.054 8.853 1.00 90.19 233 ALA A N 1
ATOM 1699 C CA . ALA A 1 233 ? -25.345 -2.802 8.323 1.00 90.19 233 ALA A CA 1
ATOM 1700 C C . ALA A 1 233 ? -24.958 -2.532 6.856 1.00 90.19 233 ALA A C 1
ATOM 1702 O O . ALA A 1 233 ? -25.693 -1.861 6.132 1.00 90.19 233 ALA A O 1
ATOM 1703 N N . ALA A 1 234 ? -23.813 -3.053 6.415 1.00 89.81 234 ALA A N 1
ATOM 1704 C CA . ALA A 1 234 ? -23.275 -2.892 5.072 1.00 89.81 234 ALA A CA 1
ATOM 1705 C C . ALA A 1 234 ? -22.729 -4.236 4.546 1.00 89.81 234 ALA A C 1
ATOM 1707 O O . ALA A 1 234 ? -21.517 -4.401 4.404 1.00 89.81 234 ALA A O 1
ATOM 1708 N N . PRO A 1 235 ? -23.601 -5.204 4.207 1.00 86.00 235 PRO A N 1
ATOM 1709 C CA . PRO A 1 235 ? -23.183 -6.554 3.811 1.00 86.00 235 PRO A CA 1
ATOM 1710 C C . PRO A 1 235 ? -22.366 -6.599 2.511 1.00 86.00 235 PRO A C 1
ATOM 1712 O O . PRO A 1 235 ? -21.637 -7.555 2.274 1.00 86.00 235 PRO A O 1
ATOM 1715 N N . GLY A 1 236 ? -22.462 -5.562 1.672 1.00 81.44 236 GLY A N 1
ATOM 1716 C CA . GLY A 1 236 ? -21.643 -5.403 0.466 1.00 81.44 236 GLY A CA 1
ATOM 1717 C C . GLY A 1 236 ? -20.333 -4.639 0.684 1.00 81.44 236 GLY A C 1
ATOM 1718 O O . GLY A 1 236 ? -19.600 -4.412 -0.282 1.00 81.44 236 GLY A O 1
ATOM 1719 N N . ALA A 1 237 ? -20.037 -4.203 1.912 1.00 78.94 237 ALA A N 1
ATOM 1720 C CA . ALA A 1 237 ? -18.821 -3.459 2.192 1.00 78.94 237 ALA A CA 1
ATOM 1721 C C . ALA A 1 237 ? -17.604 -4.381 2.100 1.00 78.94 237 ALA A C 1
ATOM 1723 O O . ALA A 1 237 ? -17.510 -5.401 2.780 1.00 78.94 237 ALA A O 1
ATOM 1724 N N . LYS A 1 238 ? -16.639 -3.983 1.267 1.00 73.62 238 LYS A N 1
ATOM 1725 C CA . LYS A 1 238 ? -15.364 -4.692 1.139 1.00 73.62 238 LYS A CA 1
ATOM 1726 C C . LYS A 1 238 ? -14.635 -4.735 2.485 1.00 73.62 238 LYS A C 1
ATOM 1728 O O . LYS A 1 238 ? -14.667 -3.758 3.234 1.00 73.62 238 LYS A O 1
ATOM 1733 N N . ARG A 1 239 ? -13.909 -5.825 2.744 1.00 72.19 239 ARG A N 1
ATOM 1734 C CA . ARG A 1 239 ? -13.078 -6.014 3.945 1.00 72.19 239 ARG A CA 1
ATOM 1735 C C . ARG A 1 239 ? -12.172 -4.813 4.216 1.00 72.19 239 ARG A C 1
ATOM 1737 O O . ARG A 1 239 ? -12.267 -4.206 5.278 1.00 72.19 239 ARG A O 1
ATOM 1744 N N . SER A 1 240 ? -11.367 -4.431 3.229 1.00 62.75 240 SER A N 1
ATOM 1745 C CA . SER A 1 240 ? -10.477 -3.272 3.312 1.00 62.75 240 SER A CA 1
ATOM 1746 C C . SER A 1 240 ? -11.227 -1.986 3.667 1.00 62.75 240 SER A C 1
ATOM 1748 O O . SER A 1 240 ? -10.758 -1.203 4.485 1.00 62.75 240 SER A O 1
ATOM 1750 N N . ASN A 1 241 ? -12.438 -1.782 3.140 1.00 72.25 241 ASN A N 1
ATOM 1751 C CA . ASN A 1 241 ? -13.261 -0.625 3.492 1.00 72.25 241 ASN A CA 1
ATOM 1752 C C . ASN A 1 241 ? -13.713 -0.656 4.956 1.00 72.25 241 ASN A C 1
ATOM 1754 O O . ASN A 1 241 ? -13.735 0.401 5.580 1.00 72.25 241 ASN A O 1
ATOM 1758 N N . ILE A 1 242 ? -14.051 -1.826 5.505 1.00 82.00 242 ILE A N 1
ATOM 1759 C CA . ILE A 1 242 ? -14.427 -1.982 6.920 1.00 82.00 242 ILE A CA 1
ATOM 1760 C C . ILE A 1 242 ? -13.233 -1.668 7.822 1.00 82.00 242 ILE A C 1
ATOM 1762 O O . ILE A 1 242 ? -13.363 -0.817 8.701 1.00 82.00 242 ILE A O 1
ATOM 1766 N N . VAL A 1 243 ? -12.075 -2.290 7.564 1.00 77.44 243 VAL A N 1
ATOM 1767 C CA . VAL A 1 243 ? -10.828 -2.031 8.309 1.00 77.44 243 VAL A CA 1
ATOM 1768 C C . VAL A 1 243 ? -10.506 -0.543 8.279 1.00 77.44 243 VAL A C 1
ATOM 1770 O O . VAL A 1 243 ? -10.411 0.093 9.324 1.00 77.44 243 VAL A O 1
ATOM 1773 N N . ASN A 1 244 ? -10.444 0.039 7.081 1.00 73.50 244 ASN A N 1
ATOM 1774 C CA . ASN A 1 244 ? -10.080 1.439 6.904 1.00 73.50 244 ASN A CA 1
ATOM 1775 C C . ASN A 1 244 ? -11.067 2.372 7.602 1.00 73.50 244 ASN A C 1
ATOM 1777 O O . ASN A 1 244 ? -10.653 3.307 8.273 1.00 73.50 244 ASN A O 1
ATOM 1781 N N . SER A 1 245 ? -12.371 2.127 7.480 1.00 82.38 245 SER A N 1
ATOM 1782 C CA . SER A 1 245 ? -13.370 3.006 8.092 1.00 82.38 245 SER A CA 1
ATOM 1783 C C . SER A 1 245 ? -13.328 2.947 9.618 1.00 82.38 245 SER A C 1
ATOM 1785 O O . SER A 1 245 ? -13.495 3.980 10.260 1.00 82.38 245 SER A O 1
ATOM 1787 N N . LEU A 1 246 ? -13.068 1.771 10.201 1.00 87.50 246 LEU A N 1
ATOM 1788 C CA . LEU A 1 246 ? -12.899 1.631 11.647 1.00 87.50 246 LEU A CA 1
ATOM 1789 C C . LEU A 1 246 ? -11.612 2.286 12.136 1.00 87.50 246 LEU A C 1
ATOM 1791 O O . LEU A 1 246 ? -11.661 3.003 13.133 1.00 87.50 246 LEU A O 1
ATOM 1795 N N . THR A 1 247 ? -10.483 2.109 11.446 1.00 83.56 247 THR A N 1
ATOM 1796 C CA . THR A 1 247 ? -9.237 2.765 11.867 1.00 83.56 247 THR A CA 1
ATOM 1797 C C . THR A 1 247 ? -9.322 4.281 11.722 1.00 83.56 247 THR A C 1
ATOM 1799 O O . THR A 1 247 ? -8.895 5.007 12.616 1.00 83.56 247 THR A O 1
ATOM 1802 N N . ILE A 1 248 ? -9.958 4.777 10.655 1.00 80.12 248 ILE A N 1
ATOM 1803 C CA . ILE A 1 248 ? -10.242 6.207 10.480 1.00 80.12 248 ILE A CA 1
ATOM 1804 C C . ILE A 1 248 ? -11.146 6.723 11.607 1.00 80.12 248 ILE A C 1
ATOM 1806 O O . ILE A 1 248 ? -10.885 7.786 12.158 1.00 80.12 248 ILE A O 1
ATOM 1810 N N . ALA A 1 249 ? -12.177 5.969 11.991 1.00 87.31 249 ALA A N 1
ATOM 1811 C CA . ALA A 1 249 ? -13.056 6.343 13.096 1.00 87.31 249 ALA A CA 1
ATOM 1812 C C . ALA A 1 249 ? -12.362 6.293 14.467 1.00 87.31 249 ALA A C 1
ATOM 1814 O O . ALA A 1 249 ? -12.758 7.022 15.374 1.00 87.31 249 ALA A O 1
ATOM 1815 N N . TYR A 1 250 ? -11.340 5.446 14.627 1.00 88.81 250 TYR A N 1
ATOM 1816 C CA . TYR A 1 250 ? -10.549 5.362 15.853 1.00 88.81 250 TYR A CA 1
ATOM 1817 C C . TYR A 1 250 ? -9.494 6.467 15.946 1.00 88.81 250 TYR A C 1
ATOM 1819 O O . TYR A 1 250 ? -9.155 6.912 17.041 1.00 88.81 250 TYR A O 1
ATOM 1827 N N . CYS A 1 251 ? -9.013 6.948 14.800 1.00 84.62 251 CYS A N 1
ATOM 1828 C CA . CYS A 1 251 ? -7.962 7.950 14.714 1.00 84.62 251 CYS A CA 1
ATOM 1829 C C . CYS A 1 251 ? -8.183 9.159 15.645 1.00 84.62 251 CYS A C 1
ATOM 1831 O O . CYS A 1 251 ? -7.265 9.441 16.413 1.00 84.62 251 CYS A O 1
ATOM 1833 N N . PRO A 1 252 ? -9.356 9.832 15.689 1.00 85.06 252 PRO A N 1
ATOM 1834 C CA . PRO A 1 252 ? -9.550 10.995 16.561 1.00 85.06 252 PRO A CA 1
ATOM 1835 C C . PRO A 1 252 ? -9.346 10.697 18.052 1.00 85.06 252 PRO A C 1
ATOM 1837 O O . PRO A 1 252 ? -8.880 11.558 18.797 1.00 85.06 252 PRO A O 1
ATOM 1840 N N . VAL A 1 253 ? -9.652 9.468 18.491 1.00 87.75 253 VAL A N 1
ATOM 1841 C CA . VAL A 1 253 ? -9.416 9.019 19.871 1.00 87.75 253 VAL A CA 1
ATOM 1842 C C . VAL A 1 253 ? -7.918 9.053 20.170 1.00 87.75 253 VAL A C 1
ATOM 1844 O O . VAL A 1 253 ? -7.498 9.638 21.166 1.00 87.75 253 VAL A O 1
ATOM 1847 N N . ILE A 1 254 ? -7.110 8.504 19.262 1.00 85.06 254 ILE A N 1
ATOM 1848 C CA . ILE A 1 254 ? -5.650 8.441 19.381 1.00 85.06 254 ILE A CA 1
ATOM 1849 C C . ILE A 1 254 ? -4.986 9.806 19.149 1.00 85.06 254 ILE A C 1
ATOM 1851 O O . ILE A 1 254 ? -4.020 10.149 19.831 1.00 85.06 254 ILE A O 1
ATOM 1855 N N . GLU A 1 255 ? -5.496 10.615 18.217 1.00 81.69 255 GLU A N 1
ATOM 1856 C CA . GLU A 1 255 ? -5.010 11.979 17.971 1.00 81.69 255 GLU A CA 1
ATOM 1857 C C . GLU A 1 255 ? -5.123 12.819 19.247 1.00 81.69 255 GLU A C 1
ATOM 1859 O O . GLU A 1 255 ? -4.160 13.501 19.608 1.00 81.69 255 GLU A O 1
ATOM 1864 N N . SER A 1 256 ? -6.237 12.684 19.977 1.00 84.44 256 SER A N 1
ATOM 1865 C CA . SER A 1 256 ? -6.492 13.398 21.234 1.00 84.44 256 SER A CA 1
ATOM 1866 C C . SER A 1 256 ? -5.671 12.912 22.439 1.00 84.44 256 SER A C 1
ATOM 1868 O O . SER A 1 256 ? -5.629 13.598 23.463 1.00 84.44 256 SER A O 1
ATOM 1870 N N . ASP A 1 257 ? -4.990 11.765 22.332 1.00 84.12 257 ASP A N 1
ATOM 1871 C CA . ASP A 1 257 ? -4.173 11.223 23.417 1.00 84.12 257 ASP A CA 1
ATOM 1872 C C . ASP A 1 257 ? -2.807 11.927 23.480 1.00 84.12 257 ASP A C 1
ATOM 1874 O O . ASP A 1 257 ? -1.913 11.710 22.657 1.00 84.12 257 ASP A O 1
ATOM 1878 N N . ASN A 1 258 ? -2.634 12.798 24.473 1.00 84.81 258 ASN A N 1
ATOM 1879 C CA . ASN A 1 258 ? -1.395 13.552 24.679 1.00 84.81 258 ASN A CA 1
ATOM 1880 C C . ASN A 1 258 ? -0.278 12.732 25.350 1.00 84.81 258 ASN A C 1
ATOM 1882 O O . ASN A 1 258 ? 0.851 13.215 25.429 1.00 84.81 258 ASN A O 1
ATOM 1886 N N . ALA A 1 259 ? -0.564 11.520 25.839 1.00 86.75 259 ALA A N 1
ATOM 1887 C CA . ALA A 1 259 ? 0.441 10.642 26.440 1.00 86.75 259 ALA A CA 1
ATOM 1888 C C . ALA A 1 259 ? 1.270 9.886 25.389 1.00 86.75 259 ALA A C 1
ATOM 1890 O O . ALA A 1 259 ? 2.370 9.418 25.689 1.00 86.75 259 ALA A O 1
ATOM 1891 N N . LEU A 1 260 ? 0.764 9.772 24.158 1.00 77.00 260 LEU A N 1
ATOM 1892 C CA . LEU A 1 260 ? 1.429 9.065 23.069 1.00 77.00 260 LEU A CA 1
ATOM 1893 C C . LEU A 1 260 ? 2.261 10.025 22.213 1.00 77.00 260 LEU A C 1
ATOM 1895 O O . LEU A 1 260 ? 1.775 11.044 21.719 1.00 77.00 260 LEU A O 1
ATOM 1899 N N . SER A 1 261 ? 3.515 9.655 21.952 1.00 74.25 261 SER A N 1
ATOM 1900 C CA . SER A 1 261 ? 4.282 10.252 20.856 1.00 74.25 261 SER A CA 1
ATOM 1901 C C . SER A 1 261 ? 3.633 9.934 19.510 1.00 74.25 261 SER A C 1
ATOM 1903 O O . SER A 1 261 ? 2.911 8.948 19.365 1.00 74.25 261 SER A O 1
ATOM 1905 N N . TRP A 1 262 ? 3.948 10.723 18.484 1.00 62.81 262 TRP A N 1
ATOM 1906 C CA . TRP A 1 262 ? 3.439 10.484 17.133 1.00 62.81 262 TRP A CA 1
ATOM 1907 C C . TRP A 1 262 ? 3.706 9.056 16.627 1.00 62.81 262 TRP A C 1
ATOM 1909 O O . TRP A 1 262 ? 2.810 8.403 16.100 1.00 62.81 262 TRP A O 1
ATOM 1919 N N . ALA A 1 263 ? 4.912 8.531 16.858 1.00 59.84 263 ALA A N 1
ATOM 1920 C CA . ALA A 1 263 ? 5.257 7.162 16.480 1.00 59.84 263 ALA A CA 1
ATOM 1921 C C . ALA A 1 263 ? 4.387 6.118 17.204 1.00 59.84 263 ALA A C 1
ATOM 1923 O O . ALA A 1 263 ? 3.961 5.139 16.596 1.00 59.84 263 ALA A O 1
ATOM 1924 N N . GLN A 1 264 ? 4.075 6.343 18.485 1.00 69.31 264 GLN A N 1
ATOM 1925 C CA . GLN A 1 264 ? 3.189 5.464 19.253 1.00 69.31 264 GLN A CA 1
ATOM 1926 C C . GLN A 1 264 ? 1.732 5.567 18.791 1.00 69.31 264 GLN A C 1
ATOM 1928 O O . GLN A 1 264 ? 1.041 4.551 18.759 1.00 69.31 264 GLN A O 1
ATOM 1933 N N . LYS A 1 265 ? 1.269 6.758 18.386 1.00 73.25 265 LYS A N 1
ATOM 1934 C CA . LYS A 1 265 ? -0.064 6.951 17.790 1.00 73.25 265 LYS A CA 1
ATOM 1935 C C . LYS A 1 265 ? -0.219 6.129 16.515 1.00 73.25 265 LYS A C 1
ATOM 1937 O O . LYS A 1 265 ? -1.164 5.354 16.397 1.00 73.25 265 LYS A O 1
ATOM 1942 N N . VAL A 1 266 ? 0.756 6.231 15.610 1.00 65.62 266 VAL A N 1
ATOM 1943 C CA . VAL A 1 266 ? 0.782 5.452 14.363 1.00 65.62 266 VAL A CA 1
ATOM 1944 C C . VAL A 1 266 ? 0.796 3.951 14.656 1.00 65.62 266 VAL A C 1
ATOM 1946 O O . VAL A 1 266 ? -0.047 3.234 14.129 1.00 65.62 266 VAL A O 1
ATOM 1949 N N . ALA A 1 267 ? 1.676 3.480 15.545 1.00 66.62 267 ALA A N 1
ATOM 1950 C CA . ALA A 1 267 ? 1.745 2.062 15.911 1.00 66.62 267 ALA A CA 1
ATOM 1951 C C . ALA A 1 267 ? 0.446 1.542 16.555 1.00 66.62 267 ALA A C 1
ATOM 1953 O O . ALA A 1 267 ? 0.063 0.394 16.353 1.00 66.62 267 ALA A O 1
ATOM 1954 N N . THR A 1 268 ? -0.255 2.378 17.324 1.00 77.81 268 THR A N 1
ATOM 1955 C CA . THR A 1 268 ? -1.530 2.002 17.953 1.00 77.81 268 THR A CA 1
ATOM 1956 C C . THR A 1 268 ? -2.632 1.819 16.912 1.00 77.81 268 THR A C 1
ATOM 1958 O O . THR A 1 268 ? -3.369 0.834 16.965 1.00 77.81 268 THR A O 1
ATOM 1961 N N . LEU A 1 269 ? -2.724 2.730 15.939 1.00 76.81 269 LEU A N 1
ATOM 1962 C CA . LEU A 1 269 ? -3.674 2.608 14.830 1.00 76.81 269 LEU A CA 1
ATOM 1963 C C . LEU A 1 269 ? -3.355 1.413 13.932 1.00 76.81 269 LEU A C 1
ATOM 1965 O O . LEU A 1 269 ? -4.276 0.721 13.501 1.00 76.81 269 LEU A O 1
ATOM 1969 N N . ASP A 1 270 ? -2.070 1.141 13.706 1.00 69.25 270 ASP A N 1
ATOM 1970 C CA . ASP A 1 270 ? -1.604 -0.006 12.928 1.00 69.25 270 ASP A CA 1
ATOM 1971 C C . ASP A 1 270 ? -2.022 -1.327 13.589 1.00 69.25 270 ASP A C 1
ATOM 1973 O O . ASP A 1 270 ? -2.790 -2.095 13.009 1.00 69.25 270 ASP A O 1
ATOM 1977 N N . ASN A 1 271 ? -1.672 -1.511 14.867 1.00 74.12 271 ASN A N 1
ATOM 1978 C CA . ASN A 1 271 ? -2.063 -2.679 15.662 1.00 74.12 271 ASN A CA 1
ATOM 1979 C C . ASN A 1 271 ? -3.586 -2.881 15.708 1.00 74.12 271 ASN A C 1
ATOM 1981 O O . ASN A 1 271 ? -4.074 -4.013 15.665 1.00 74.12 271 ASN A O 1
ATOM 1985 N N . PHE A 1 272 ? -4.353 -1.791 15.820 1.00 82.00 272 PHE A N 1
ATOM 1986 C CA . PHE A 1 272 ? -5.812 -1.862 15.777 1.00 82.00 272 PHE A CA 1
ATOM 1987 C C . PHE A 1 272 ? -6.301 -2.349 14.411 1.00 82.00 272 PHE A C 1
ATOM 1989 O O . PHE A 1 272 ? -7.139 -3.251 14.343 1.00 82.00 272 PHE A O 1
ATOM 1996 N N . SER A 1 273 ? -5.750 -1.802 13.328 1.00 74.75 273 SER A N 1
ATOM 1997 C CA . SER A 1 273 ? -6.120 -2.188 11.970 1.00 74.75 273 SER A CA 1
ATOM 1998 C C . SER A 1 273 ? -5.831 -3.660 11.674 1.00 74.75 273 SER A C 1
ATOM 2000 O O . SER A 1 273 ? -6.691 -4.346 11.120 1.00 74.75 273 SER A O 1
ATOM 2002 N N . GLU A 1 274 ? -4.686 -4.179 12.129 1.00 68.06 274 GLU A N 1
ATOM 2003 C CA . GLU A 1 274 ? -4.328 -5.595 12.012 1.00 68.06 274 GLU A CA 1
ATOM 2004 C C . GLU A 1 274 ? -5.307 -6.487 12.779 1.00 68.06 274 GLU A C 1
ATOM 2006 O O . GLU A 1 274 ? -5.708 -7.543 12.289 1.00 68.06 274 GLU A O 1
ATOM 2011 N N . ARG A 1 275 ? -5.753 -6.053 13.965 1.00 77.25 275 ARG A N 1
ATOM 2012 C CA . ARG A 1 275 ? -6.747 -6.794 14.754 1.00 77.25 275 ARG A CA 1
ATOM 2013 C C . ARG A 1 275 ? -8.090 -6.871 14.039 1.00 77.25 275 ARG A C 1
ATOM 2015 O O . ARG A 1 275 ? -8.650 -7.954 13.913 1.00 77.25 275 ARG A O 1
ATOM 2022 N N . VAL A 1 276 ? -8.581 -5.741 13.532 1.00 78.06 276 VAL A N 1
ATOM 2023 C CA . VAL A 1 276 ? -9.832 -5.681 12.757 1.00 78.06 276 VAL A CA 1
ATOM 2024 C C . VAL A 1 276 ? -9.725 -6.539 11.494 1.00 78.06 276 VAL A C 1
ATOM 2026 O O . VAL A 1 276 ? -10.669 -7.250 11.147 1.00 78.06 276 VAL A O 1
ATOM 2029 N N . TYR A 1 277 ? -8.572 -6.510 10.824 1.00 71.88 277 TYR A N 1
ATOM 2030 C CA . TYR A 1 277 ? -8.300 -7.349 9.662 1.00 71.88 277 TYR A CA 1
ATOM 2031 C C . TYR A 1 277 ? -8.333 -8.844 10.014 1.00 71.88 277 TYR A C 1
ATOM 2033 O O . TYR A 1 277 ? -9.019 -9.611 9.339 1.00 71.88 277 TYR A O 1
ATOM 2041 N N . SER A 1 278 ? -7.666 -9.250 11.099 1.00 70.88 278 SER A N 1
ATOM 2042 C CA . SER A 1 278 ? -7.644 -10.639 11.575 1.00 70.88 278 SER A CA 1
ATOM 2043 C C . SER A 1 278 ? -9.046 -11.180 11.871 1.00 70.88 278 SER A C 1
ATOM 2045 O O . SER A 1 278 ? -9.332 -12.333 11.553 1.00 70.88 278 SER A O 1
ATOM 2047 N N . GLU A 1 279 ? -9.936 -10.365 12.443 1.00 76.50 279 GLU A N 1
ATOM 2048 C CA . GLU A 1 279 ? -11.331 -10.765 12.689 1.00 76.50 279 GLU A CA 1
ATOM 2049 C C . GLU A 1 279 ? -12.134 -10.924 11.395 1.00 76.50 279 GLU A C 1
ATOM 2051 O O . GLU A 1 279 ? -13.016 -11.770 11.275 1.00 76.50 279 GLU A O 1
ATOM 2056 N N . LEU A 1 280 ? -11.834 -10.129 10.372 1.00 67.44 280 LEU A N 1
ATOM 2057 C CA . LEU A 1 280 ? -12.481 -10.288 9.073 1.00 67.44 280 LEU A CA 1
ATOM 2058 C C . LEU A 1 280 ? -12.007 -11.546 8.333 1.00 67.44 280 LEU A C 1
ATOM 2060 O O . LEU A 1 280 ? -12.755 -12.048 7.490 1.00 67.44 280 LEU A O 1
ATOM 2064 N N . GLU A 1 281 ? -10.804 -12.044 8.631 1.00 64.50 281 GLU A N 1
ATOM 2065 C CA . GLU A 1 281 ? -10.264 -13.291 8.080 1.00 64.50 281 GLU A CA 1
ATOM 2066 C C . GLU A 1 281 ? -10.842 -14.543 8.747 1.00 64.50 281 GLU A C 1
ATOM 2068 O O . GLU A 1 281 ? -11.186 -15.494 8.044 1.00 64.50 281 GLU A O 1
ATOM 2073 N N . SER A 1 282 ? -10.999 -14.548 10.075 1.00 60.75 282 SER A N 1
ATOM 2074 C CA . SER A 1 282 ? -11.594 -15.681 10.803 1.00 60.75 282 SER A CA 1
ATOM 2075 C C . SER A 1 282 ? -13.026 -15.968 10.336 1.00 60.75 282 SER A C 1
ATOM 2077 O O . SER A 1 282 ? -13.365 -17.118 10.074 1.00 60.75 282 SER A O 1
ATOM 2079 N N . HIS A 1 283 ? -13.822 -14.921 10.112 1.00 55.41 283 HIS A N 1
ATOM 2080 C CA . HIS A 1 283 ? -15.214 -15.016 9.661 1.00 55.41 283 HIS A CA 1
ATOM 2081 C C . HIS A 1 283 ? -15.417 -15.380 8.179 1.00 55.41 283 HIS A C 1
ATOM 2083 O O . HIS A 1 283 ? -16.558 -15.511 7.752 1.00 55.41 283 HIS A O 1
ATOM 2089 N N . GLU A 1 284 ? -14.365 -15.468 7.362 1.00 51.84 284 GLU A N 1
ATOM 2090 C CA . GLU A 1 284 ? -14.477 -15.929 5.963 1.00 51.84 284 GLU A CA 1
ATOM 2091 C C . GLU A 1 284 ? -14.074 -17.400 5.784 1.00 51.84 284 GLU A C 1
ATOM 2093 O O . GLU A 1 284 ? -14.236 -17.952 4.697 1.00 51.84 284 GLU A O 1
ATOM 2098 N N . LYS A 1 285 ? -13.546 -18.034 6.839 1.00 44.34 285 LYS A N 1
ATOM 2099 C CA . LYS A 1 285 ? -13.228 -19.470 6.870 1.00 44.34 285 LYS A CA 1
ATOM 2100 C C . LYS A 1 285 ? -14.386 -20.326 7.416 1.00 44.34 285 LYS A C 1
ATOM 2102 O O . LYS A 1 285 ? -14.267 -21.550 7.385 1.00 44.34 285 LYS A O 1
ATOM 2107 N N . GLU A 1 286 ? -15.461 -19.695 7.892 1.00 39.25 286 GLU A N 1
ATOM 2108 C CA . GLU A 1 286 ? -16.731 -20.305 8.333 1.00 39.25 286 GLU A CA 1
ATOM 2109 C C . GLU A 1 286 ? -17.794 -20.237 7.229 1.00 39.25 286 GLU A C 1
ATOM 2111 O O . GLU A 1 286 ? -18.530 -21.238 7.067 1.00 39.25 286 GLU A O 1
#

Solvent-accessible surface area (backbone atoms only — not comparable to full-atom values): 15746 Å² total; per-residue (Å²): 65,72,71,88,64,49,69,67,41,46,44,39,25,46,53,59,31,45,21,90,98,44,47,67,52,52,71,74,55,31,49,46,25,70,79,47,47,43,76,51,56,70,68,57,44,51,49,51,41,52,55,50,66,70,39,70,63,52,74,84,69,73,78,74,93,67,79,67,80,78,58,88,80,49,68,21,48,67,55,35,60,76,73,41,26,89,59,28,34,91,69,26,53,28,36,90,75,37,32,70,37,54,38,77,12,58,60,51,54,31,85,57,50,61,63,51,52,46,36,39,41,26,21,38,74,62,46,86,71,27,60,56,43,68,30,63,36,31,85,38,46,42,54,52,48,18,27,25,53,26,36,56,17,43,33,73,82,27,72,23,69,66,76,46,40,34,73,56,43,61,67,43,50,87,74,38,75,28,47,49,53,37,45,86,87,72,45,58,52,78,60,77,50,84,68,48,29,68,52,54,71,32,79,88,60,44,47,58,58,51,55,66,70,54,42,92,90,45,43,66,64,50,37,48,53,53,50,54,51,47,44,69,75,23,73,84,61,51,68,67,57,53,29,19,42,51,27,30,63,38,33,56,58,50,70,70,38,84,88,50,52,71,70,52,39,53,50,50,38,44,56,49,26,52,51,37,44,52,50,58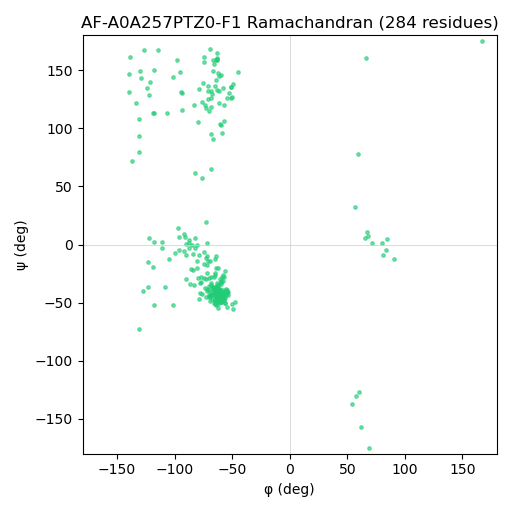,51,60,67,71,79,112

Sequence (286 aa):
GIGKYSDQQLFQFLKTGVSPGMGVAAGPMAETIHDSLKKMTDDDIHAIVAYLKSTPAKSSYQPTERTAYTGPNPAGRETYLNYCASCHQLDGKGLPGAVPSLAGNGAVMAKGPEDVMRVVLGGIEAQGDLAPMPAVGAGMTDQQIADVVNYIRQSWGNKAPPTAGAQYVAKLRPKTFTAMNIGPDGHCPTVVQPQLAPVINDPKSGITAALHAMTNENVLQTAQSLVAKLKSAAPGAKRSNIVNSLTIAYCPVIESDNALSWAQKVATLDNFSERVYSELESHEKE

Secondary structure (DSSP, 8-state):
--TT--HHHHHHHHHHSEETTTEE--HHHHHHHHHTGGGS-HHHHHHHHHHHHHS---------------SSS-TTHHHHHHHTHHHH-TTS--BTTTB---TT-TTTTSSSSHHHHHHHHH-B--BTTBPPB--GGGGS-HHHHHHHHHHHHHSTT--------HHHHHHHGGGS--TT---TTSPPPP---TTTHHHHS-GGG-HHHHHHT--TTTHHHHHHHHHHHHHHH-TT--HHHHHHHHHHHHHHHHHT-TTS-HHHHHHHHHHHHHHHHHHHHHTT--

pLDDT: mean 78.3, std 14.21, range [34.25, 97.31]

Nearest PDB structures (foldseek):
  8gy2-assembly1_B  TM=7.930E-01  e=3.143E-07  Gluconobacter oxydans 621H

Foldseek 3Di:
DPPPDDLVQQLCCLQFQDGFQADGDDDVRVVCSVVPRNPDDSVVSSVVSVVVVVPPPPCVDDQDDDDQPPPDDQQLLVVCVVQPCVACNPLQCGDGLAGHRLANHPQLQDQDLLSVLLCCQAWAPDTVSYHTGANVCQVDQLSSSLRNSLNSCRGNPRRYPSPRDSVVSVVCNVVRQHLQHPDPVRHQDQLPPPQQNVLLVPVVNCLLVLLLVDDPVCLLVSLLVQLVSSCVSRVPDDLSSSLRNSLSSNLVSLSPDPVDDPVRSRVVSVVSSVSNSVSVVVVVVD